Protein AF-A0A8T1A860-F1 (afdb_monomer)

Radius of gyration: 18.45 Å; Cα contacts (8 Å, |Δi|>4): 182; chains: 1; bounding box: 58×35×52 Å

Mean predicted aligned error: 13.77 Å

Nearest PDB structures (foldseek):
  7sn4-assembly1_H  TM=5.314E-01  e=3.696E+00  Escherichia coli O157:H7

Foldseek 3Di:
DDDPDDDPVVVVVVPP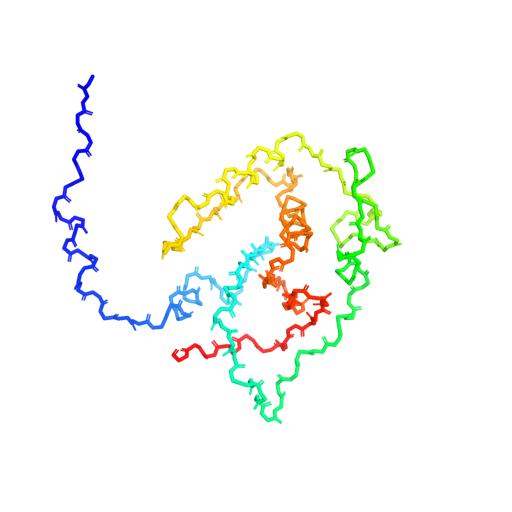DDDDPVLVVVPVVQDPDNPPDKDKDKDFDDPVPPPPPPCPVPWDQAADPDQFVQCLLVWDDDPQWTAAPAADPPPRDRIQGNDPVLVVVLCVQPDDVPPPDDGDDDDDDDPPPCSVSSVSVSVSVCLNVLTWMWMPTPDFIWTDPSDGITTGPRDPPPPDD

Solvent-accessible surface area (backbone atoms only — not comparable to full-atom values): 11341 Å² total; per-residue (Å²): 141,78,87,86,77,78,63,71,74,61,61,63,62,74,78,70,67,75,86,66,56,65,60,60,60,49,58,72,70,43,60,98,64,71,59,98,65,86,70,76,46,78,42,79,52,65,79,84,68,63,62,72,75,65,70,47,97,87,53,68,68,40,77,39,83,48,70,50,66,56,39,46,80,75,51,57,77,58,87,58,28,39,62,44,98,35,57,38,92,87,76,69,36,42,64,47,78,60,48,76,64,50,57,57,51,44,52,63,65,68,62,62,92,52,85,87,60,89,85,85,80,86,90,82,79,67,89,87,77,41,67,70,60,46,51,54,51,49,51,37,52,39,42,73,70,44,41,23,33,42,38,43,46,97,73,55,29,41,34,33,78,48,84,56,51,22,29,38,61,86,60,97,73,76,80,75,128

Organism: NCBI:txid29920

Sequence (177 aa):
MRNGEIPNEVESRYMNEELEDPTDKICSKFPSTIPDGTIHVLVVVPEQWTFAPIISQDGVFDHCIHPFFSQFPTVDQVGDWLEFSSLLPLTRRQKLYIRSSYTVIADQALLNPDGDMVKYAVVTGTPGVGKSMFVYYVMWRLIKDKKRVLFITRQPPIYFDGSTIHDGPNKCCWNAY

Secondary structure (DSSP, 8-state):
----PPPTHHHHHHSS-----HHHHHHHHS-SS--SS---EEEEE-TT---S----TT---EE---TTGGGTTT--EETTEEE-SSPPTTT--SEEE--HHHHHHHHHHH--SSTTSPP------STTSSHHHHHHHHHHHHHHTT-EEEEE-SSS-EEE-SS-EEEPPSS------

InterPro domains:
  IPR027417 P-loop containing nucleoside triphosphate hydrolase [SSF52540] (86-153)
  IPR052980 Crinkler effector [PTHR33129] (73-154)

pLDDT: mean 71.66, std 21.98, range [27.36, 96.44]

Structure (mmCIF, N/CA/C/O backbone):
data_AF-A0A8T1A860-F1
#
_entry.id   AF-A0A8T1A860-F1
#
loop_
_atom_site.group_PDB
_atom_site.id
_atom_site.type_symbol
_atom_site.label_atom_id
_atom_site.label_alt_id
_atom_site.label_comp_id
_atom_site.label_asym_id
_atom_site.label_entity_id
_atom_site.label_seq_id
_atom_site.pdbx_PDB_ins_code
_atom_site.Cartn_x
_atom_site.Cartn_y
_atom_site.Cartn_z
_atom_site.occupancy
_atom_site.B_iso_or_equiv
_atom_site.auth_seq_id
_atom_site.auth_comp_id
_atom_site.auth_asym_id
_atom_site.auth_atom_id
_atom_site.pdbx_PDB_model_num
ATOM 1 N N . MET A 1 1 ? -30.188 -3.122 -25.006 1.00 41.84 1 MET A N 1
ATOM 2 C CA . MET A 1 1 ? -29.110 -3.759 -25.788 1.00 41.84 1 MET A CA 1
ATOM 3 C C . MET A 1 1 ? -28.611 -2.763 -26.823 1.00 41.84 1 MET A C 1
ATOM 5 O O . MET A 1 1 ? -29.379 -2.379 -27.694 1.00 41.84 1 MET A O 1
ATOM 9 N N . ARG A 1 2 ? -27.370 -2.291 -26.682 1.00 39.91 2 ARG A N 1
ATOM 10 C CA . ARG A 1 2 ? -26.595 -1.654 -27.755 1.00 39.91 2 ARG A CA 1
ATOM 11 C C . ARG A 1 2 ? -25.196 -2.246 -27.671 1.00 39.91 2 ARG A C 1
ATOM 13 O O . ARG A 1 2 ? -24.574 -2.173 -26.616 1.00 39.91 2 ARG A O 1
ATOM 20 N N . ASN A 1 3 ? -24.804 -2.907 -28.751 1.00 45.50 3 ASN A N 1
ATOM 21 C CA . ASN A 1 3 ? -23.550 -3.628 -28.901 1.00 45.50 3 ASN A CA 1
ATOM 22 C C . ASN A 1 3 ? -22.384 -2.638 -28.816 1.00 45.50 3 ASN A C 1
ATOM 24 O O . ASN A 1 3 ? -22.386 -1.624 -29.512 1.00 45.50 3 ASN A O 1
ATOM 28 N N . GLY A 1 4 ? -21.432 -2.917 -27.928 1.00 39.47 4 GLY A N 1
ATOM 29 C CA . GLY A 1 4 ? -20.187 -2.169 -27.787 1.00 39.47 4 GLY A CA 1
ATOM 30 C C . GLY A 1 4 ? -19.107 -2.769 -28.674 1.00 39.47 4 GLY A C 1
ATOM 31 O O . GLY A 1 4 ? -18.166 -3.360 -28.159 1.00 39.47 4 GLY A O 1
ATOM 32 N N . GLU A 1 5 ? -19.266 -2.663 -29.991 1.00 47.97 5 GLU A N 1
ATOM 33 C CA . GLU A 1 5 ? -18.157 -2.938 -30.906 1.00 47.97 5 GLU A CA 1
ATOM 34 C C . GLU A 1 5 ? -17.211 -1.736 -30.913 1.00 47.97 5 GLU A C 1
ATOM 36 O O . GLU A 1 5 ? -17.618 -0.591 -31.134 1.00 47.97 5 GLU A O 1
ATOM 41 N N . ILE A 1 6 ? -15.945 -2.010 -30.606 1.00 47.41 6 ILE A N 1
ATOM 42 C CA . ILE A 1 6 ? -14.853 -1.044 -30.656 1.00 47.41 6 ILE A CA 1
ATOM 43 C C . ILE A 1 6 ? -14.517 -0.821 -32.142 1.00 47.41 6 ILE A C 1
ATOM 45 O O . ILE A 1 6 ? -14.334 -1.801 -32.860 1.00 47.41 6 ILE A O 1
ATOM 49 N N . PRO A 1 7 ? -14.438 0.427 -32.638 1.00 42.47 7 PRO A N 1
ATOM 50 C CA . PRO A 1 7 ? -14.117 0.688 -34.040 1.00 42.47 7 PRO A CA 1
ATOM 51 C C . PRO A 1 7 ? -12.746 0.114 -34.442 1.00 42.47 7 PRO A C 1
ATOM 53 O O . PRO A 1 7 ? -11.756 0.363 -33.754 1.00 42.47 7 PRO A O 1
ATOM 56 N N . ASN A 1 8 ? -12.682 -0.573 -35.591 1.00 47.91 8 ASN A N 1
ATOM 57 C CA . ASN A 1 8 ? -11.482 -1.224 -36.162 1.00 47.91 8 ASN A CA 1
ATOM 58 C C . ASN A 1 8 ? -10.239 -0.315 -36.291 1.00 47.91 8 ASN A C 1
ATOM 60 O O . ASN A 1 8 ? -9.119 -0.804 -36.420 1.00 47.91 8 ASN A O 1
ATOM 64 N N . GLU A 1 9 ? -10.398 1.010 -36.237 1.00 48.59 9 GLU A N 1
ATOM 65 C CA . GLU A 1 9 ? -9.263 1.941 -36.198 1.00 48.59 9 GLU A CA 1
ATOM 66 C C . GLU A 1 9 ? -8.422 1.802 -34.920 1.00 48.59 9 GLU A C 1
ATOM 68 O O . GLU A 1 9 ? -7.216 2.045 -34.957 1.00 48.59 9 GLU A O 1
ATOM 73 N N . VAL A 1 10 ? -9.023 1.373 -33.806 1.00 46.69 10 VAL A N 1
ATOM 74 C CA . VAL A 1 10 ? -8.325 1.190 -32.527 1.00 46.69 10 VAL A CA 1
ATOM 75 C C . VAL A 1 10 ? -7.394 -0.026 -32.586 1.00 46.69 10 VAL A C 1
ATOM 77 O O . VAL A 1 10 ? -6.249 0.085 -32.160 1.00 46.69 10 VAL A O 1
ATOM 80 N N . GLU A 1 11 ? -7.821 -1.139 -33.194 1.00 44.94 11 GLU A N 1
ATOM 81 C CA . GLU A 1 11 ? -7.011 -2.365 -33.346 1.00 44.94 11 GLU A CA 1
ATOM 82 C C . GLU A 1 11 ? -5.724 -2.132 -34.152 1.00 44.94 11 GLU A C 1
ATOM 84 O O . GLU A 1 11 ? -4.654 -2.613 -33.781 1.00 44.94 11 GLU A O 1
ATOM 89 N N . SER A 1 12 ? -5.796 -1.325 -35.214 1.00 42.44 12 SER A N 1
ATOM 90 C CA . SER A 1 12 ? -4.646 -1.051 -36.089 1.00 42.44 12 SER A CA 1
ATOM 91 C C . SER A 1 12 ? -3.514 -0.241 -35.435 1.00 42.44 12 SER A C 1
ATOM 93 O O . SER A 1 12 ? -2.376 -0.301 -35.908 1.0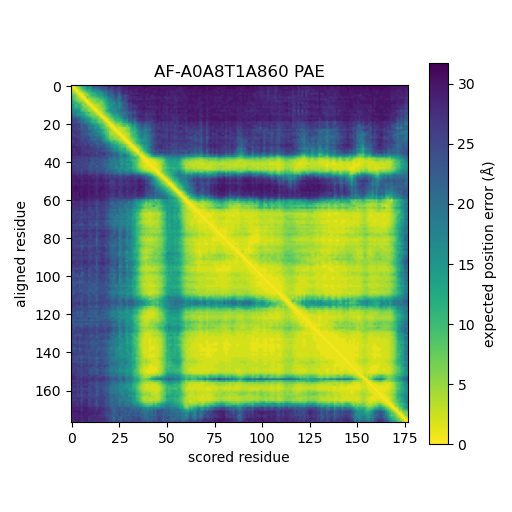0 42.44 12 SER A O 1
ATOM 95 N N . ARG A 1 13 ? -3.786 0.480 -34.333 1.00 39.75 13 ARG A N 1
ATOM 96 C CA . ARG A 1 13 ? -2.754 1.210 -33.569 1.00 39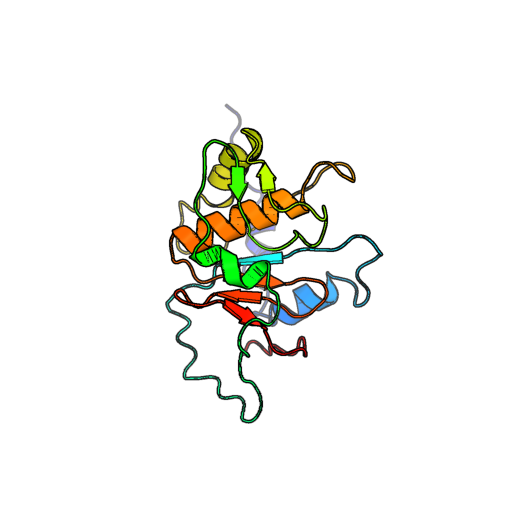.75 13 ARG A CA 1
ATOM 97 C C . ARG A 1 13 ? -1.976 0.324 -32.600 1.00 39.75 13 ARG A C 1
ATOM 99 O O . ARG A 1 13 ? -0.851 0.668 -32.266 1.00 39.75 13 ARG A O 1
ATOM 106 N N . TYR A 1 14 ? -2.543 -0.801 -32.169 1.00 40.91 14 TYR A N 1
ATOM 107 C CA . TYR A 1 14 ? -1.891 -1.689 -31.199 1.00 40.91 14 TYR A CA 1
ATOM 108 C C . TYR A 1 14 ? -0.927 -2.695 -31.835 1.00 40.91 14 TYR A C 1
ATOM 110 O O . TYR A 1 14 ? -0.132 -3.294 -31.121 1.00 40.91 14 TYR A O 1
ATOM 118 N N . MET A 1 15 ? -0.963 -2.861 -33.161 1.00 44.03 15 MET A N 1
ATOM 119 C CA . MET A 1 15 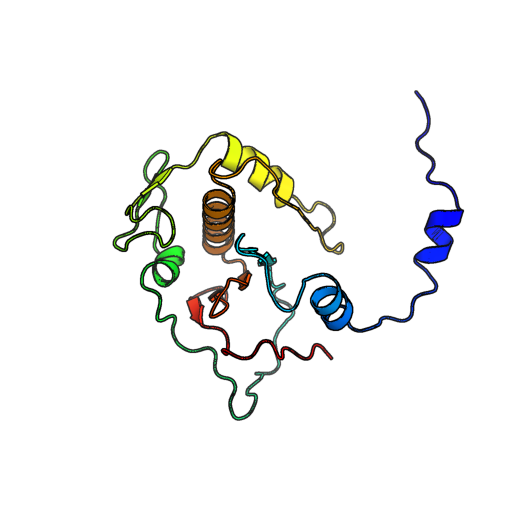? -0.160 -3.870 -33.866 1.00 44.03 15 MET A CA 1
ATOM 120 C C . MET A 1 15 ? 1.101 -3.321 -34.557 1.00 44.03 15 MET A C 1
ATOM 122 O O . MET A 1 15 ? 1.852 -4.109 -35.120 1.00 44.03 15 MET A O 1
ATOM 126 N N . ASN A 1 16 ? 1.346 -2.002 -34.534 1.00 44.31 16 ASN A N 1
ATOM 127 C CA . ASN A 1 16 ? 2.409 -1.367 -35.337 1.00 44.31 16 ASN A CA 1
ATOM 128 C C . ASN A 1 16 ? 3.400 -0.482 -34.561 1.00 44.31 16 ASN A C 1
ATOM 130 O O . ASN A 1 16 ? 4.258 0.133 -35.189 1.00 44.31 16 ASN A O 1
ATOM 134 N N . GLU A 1 17 ? 3.321 -0.389 -33.234 1.00 48.50 17 GLU A N 1
ATOM 135 C CA . GLU A 1 17 ? 4.374 0.289 -32.469 1.00 48.50 17 GLU A CA 1
ATOM 136 C C . GLU A 1 17 ? 5.383 -0.757 -31.991 1.00 48.50 17 GLU A C 1
ATOM 138 O O . GLU A 1 17 ? 5.113 -1.528 -31.069 1.00 48.50 17 GLU A O 1
ATOM 143 N N . GLU A 1 18 ? 6.539 -0.794 -32.662 1.00 44.56 18 GLU A N 1
ATOM 144 C CA . GLU A 1 18 ? 7.762 -1.383 -32.121 1.00 44.56 18 GLU A CA 1
ATOM 145 C C . GLU A 1 18 ? 7.918 -0.938 -30.660 1.00 44.56 18 GLU A C 1
ATOM 147 O O . GLU A 1 18 ? 7.718 0.233 -30.327 1.00 44.56 18 GLU A O 1
ATOM 152 N N . LEU A 1 19 ? 8.197 -1.910 -29.790 1.00 46.50 19 LEU A N 1
ATOM 153 C CA . LEU A 1 19 ? 8.337 -1.769 -28.343 1.00 46.50 19 LEU A CA 1
ATOM 154 C C . LEU A 1 19 ? 9.503 -0.828 -27.998 1.00 46.50 19 LEU A C 1
ATOM 156 O O . LEU A 1 19 ? 10.592 -1.269 -27.649 1.00 46.50 19 LEU A O 1
ATOM 160 N N . GLU A 1 20 ? 9.271 0.478 -28.098 1.00 44.22 20 GLU A N 1
ATOM 161 C CA . GLU A 1 20 ? 10.073 1.477 -27.400 1.00 44.22 20 GLU A CA 1
ATOM 162 C C . GLU A 1 20 ? 9.961 1.219 -25.896 1.00 44.22 20 GLU A C 1
ATOM 164 O O . GLU A 1 20 ? 8.850 1.049 -25.374 1.00 44.22 20 GLU A O 1
ATOM 169 N N . ASP A 1 21 ? 11.116 1.195 -25.222 1.00 40.69 21 ASP A N 1
ATOM 170 C CA . ASP A 1 21 ? 11.246 1.004 -23.781 1.00 40.69 21 ASP A CA 1
ATOM 171 C C . ASP A 1 21 ? 10.189 1.859 -23.045 1.00 40.69 21 ASP A C 1
ATOM 173 O O . ASP A 1 21 ? 10.210 3.098 -23.116 1.00 40.69 21 ASP A O 1
ATOM 177 N N . PRO A 1 22 ? 9.221 1.233 -22.344 1.00 45.91 22 PRO A N 1
ATOM 178 C CA . PRO A 1 22 ? 8.156 1.953 -21.653 1.00 45.91 22 PRO A CA 1
ATOM 179 C C . PRO A 1 22 ? 8.699 2.934 -20.603 1.00 45.91 22 PRO A C 1
ATOM 181 O O . PRO A 1 22 ? 7.967 3.833 -20.179 1.00 45.91 22 PRO A O 1
ATOM 184 N N . THR A 1 23 ? 9.969 2.808 -20.215 1.00 37.06 23 THR A N 1
ATOM 185 C CA . THR A 1 23 ? 10.671 3.710 -19.302 1.00 37.06 23 THR A CA 1
ATOM 186 C C . THR A 1 23 ? 10.780 5.127 -19.870 1.00 37.06 23 THR A C 1
ATOM 188 O O . THR A 1 23 ? 10.461 6.087 -19.163 1.00 37.06 23 THR A O 1
ATOM 191 N N . ASP A 1 24 ? 11.089 5.286 -21.160 1.00 38.53 24 ASP A N 1
ATOM 192 C CA . ASP A 1 24 ? 11.184 6.603 -21.805 1.00 38.53 24 ASP A CA 1
ATOM 193 C C . ASP A 1 24 ? 9.806 7.257 -21.969 1.00 38.53 24 ASP A C 1
ATOM 195 O O . ASP A 1 24 ? 9.641 8.467 -21.765 1.00 38.53 24 ASP A O 1
ATOM 199 N N . LYS A 1 25 ? 8.761 6.461 -22.237 1.00 44.56 25 LYS A N 1
ATOM 200 C CA . LYS A 1 25 ? 7.367 6.945 -22.269 1.00 44.56 25 LYS A CA 1
ATOM 201 C C . LYS A 1 25 ? 6.853 7.338 -20.878 1.00 44.56 25 LYS A C 1
ATOM 203 O O . LYS A 1 25 ? 6.017 8.234 -20.780 1.00 44.56 25 LYS A O 1
ATOM 208 N N . ILE A 1 26 ? 7.332 6.715 -19.801 1.00 41.59 26 ILE A N 1
ATOM 209 C CA . ILE A 1 26 ? 6.980 7.097 -18.423 1.00 41.59 26 ILE A CA 1
ATOM 210 C C . ILE A 1 26 ? 7.734 8.375 -18.026 1.00 41.59 26 ILE A C 1
ATOM 212 O O . ILE A 1 26 ? 7.103 9.333 -17.579 1.00 41.59 26 ILE A O 1
ATOM 216 N N . CYS A 1 27 ? 9.045 8.447 -18.266 1.00 37.38 27 CYS A N 1
ATOM 217 C CA . CYS A 1 27 ? 9.868 9.624 -17.969 1.00 37.38 27 CYS A CA 1
ATOM 218 C C . CYS A 1 27 ? 9.504 10.858 -18.812 1.00 37.38 27 CYS A C 1
ATOM 220 O O . CYS A 1 27 ? 9.655 11.980 -18.340 1.00 37.38 27 CYS A O 1
ATOM 222 N N . SER A 1 28 ? 8.990 10.681 -20.033 1.00 42.41 28 SER A N 1
ATOM 223 C CA . SER A 1 28 ? 8.489 11.788 -20.865 1.00 42.41 28 SER A CA 1
ATOM 224 C C . SER A 1 28 ? 7.065 12.230 -20.506 1.00 42.41 28 SER A C 1
ATOM 226 O O . SER A 1 28 ? 6.710 13.388 -20.731 1.00 42.41 28 SER A O 1
ATOM 228 N N . LYS A 1 29 ? 6.241 11.344 -19.923 1.00 46.22 29 LYS A N 1
ATOM 229 C CA . LYS A 1 29 ? 4.877 11.672 -19.463 1.00 46.22 29 LYS A CA 1
ATOM 230 C C . LYS A 1 29 ? 4.836 12.293 -18.070 1.00 46.22 29 LYS A C 1
ATOM 232 O O . LYS A 1 29 ? 3.904 13.043 -17.778 1.00 46.22 29 LYS A O 1
ATOM 237 N N . PHE A 1 30 ? 5.814 12.000 -17.217 1.00 39.00 30 PHE A N 1
ATOM 238 C CA . PHE A 1 30 ? 5.940 12.625 -15.904 1.00 39.00 30 PHE A CA 1
ATOM 239 C C . PHE A 1 30 ? 7.022 13.711 -15.951 1.00 39.00 30 PHE A C 1
ATOM 241 O O . PHE A 1 30 ? 8.172 13.397 -16.234 1.00 39.00 30 PHE A O 1
ATOM 248 N N . PRO A 1 31 ? 6.694 14.989 -15.688 1.00 35.38 31 PRO A N 1
ATOM 249 C CA . PRO A 1 31 ? 7.683 16.059 -15.742 1.00 35.38 31 PRO A CA 1
ATOM 250 C C . PRO A 1 31 ? 8.852 15.768 -14.790 1.00 35.38 31 PRO A C 1
ATOM 252 O O . PRO A 1 31 ? 8.647 15.338 -13.653 1.00 35.38 31 PRO A O 1
ATOM 255 N N . SER A 1 32 ? 10.077 16.055 -15.248 1.00 39.47 32 SER A N 1
ATOM 256 C CA . SER A 1 32 ? 11.328 15.947 -14.471 1.00 39.47 32 SER A CA 1
ATOM 257 C C . SER A 1 32 ? 11.297 16.745 -13.161 1.00 39.47 32 SER A C 1
ATOM 259 O O . SER A 1 32 ? 12.067 16.489 -12.237 1.00 39.47 32 SER A O 1
ATOM 261 N N . THR A 1 33 ? 10.354 17.677 -13.056 1.00 36.91 33 THR A N 1
ATOM 262 C CA . THR A 1 33 ? 9.885 18.276 -11.817 1.00 36.91 33 THR A CA 1
ATOM 263 C C . THR A 1 33 ? 8.421 17.906 -11.604 1.00 36.91 33 THR A C 1
ATOM 265 O O . THR A 1 33 ? 7.514 18.466 -12.218 1.00 36.91 33 THR A O 1
ATOM 268 N N . ILE A 1 34 ? 8.179 16.963 -10.691 1.00 43.97 34 ILE A N 1
ATOM 269 C CA . ILE A 1 34 ? 6.840 16.736 -10.147 1.00 43.97 34 ILE A CA 1
ATOM 270 C C . ILE A 1 34 ? 6.424 18.072 -9.500 1.00 43.97 34 ILE A C 1
ATOM 272 O O . ILE A 1 34 ? 7.111 18.508 -8.567 1.00 43.97 34 ILE A O 1
ATOM 276 N N . PRO A 1 35 ? 5.373 18.765 -9.995 1.00 38.34 35 PRO A N 1
ATOM 277 C CA . PRO A 1 35 ? 4.873 19.977 -9.349 1.00 38.34 35 PRO A CA 1
ATOM 278 C C . PRO A 1 35 ? 4.556 19.649 -7.890 1.00 38.34 35 PRO A C 1
ATOM 280 O O . PRO A 1 35 ? 4.368 18.488 -7.560 1.00 38.34 35 PRO A O 1
ATOM 283 N N . ASP A 1 36 ? 4.484 20.641 -7.007 1.00 45.94 36 ASP A N 1
ATOM 284 C CA . ASP A 1 36 ? 4.457 20.493 -5.537 1.00 45.94 36 ASP A CA 1
ATOM 285 C C . ASP A 1 36 ? 3.403 19.502 -4.945 1.00 45.94 36 ASP A C 1
ATOM 287 O O . ASP A 1 36 ? 3.393 19.204 -3.752 1.00 45.94 36 ASP A O 1
ATOM 291 N N . GLY A 1 37 ? 2.532 18.920 -5.779 1.00 54.19 37 GLY A N 1
ATOM 292 C CA . GLY A 1 37 ? 1.773 17.698 -5.519 1.00 54.19 37 GLY A CA 1
ATOM 293 C C . GLY A 1 37 ? 2.595 16.412 -5.698 1.00 54.19 37 GLY A C 1
ATOM 294 O O . GLY A 1 37 ? 2.937 16.003 -6.800 1.00 54.19 37 GLY A O 1
ATOM 295 N N . THR A 1 38 ? 2.846 15.709 -4.596 1.00 67.19 38 THR A N 1
ATOM 296 C CA . THR A 1 38 ? 3.568 14.425 -4.587 1.00 67.19 38 THR A CA 1
ATOM 297 C C . THR A 1 38 ? 2.832 13.356 -5.410 1.00 67.19 38 THR A C 1
ATOM 299 O O . THR A 1 38 ? 1.706 12.982 -5.074 1.00 67.19 38 THR A O 1
ATOM 302 N N . ILE A 1 39 ? 3.467 12.844 -6.470 1.00 72.06 39 ILE A N 1
ATOM 303 C CA . ILE A 1 39 ? 3.006 11.660 -7.208 1.00 72.06 39 ILE A CA 1
ATOM 304 C C . ILE A 1 39 ? 3.540 10.419 -6.493 1.00 72.06 39 ILE A C 1
ATOM 306 O O . ILE A 1 39 ? 4.719 10.343 -6.152 1.00 72.06 39 ILE A O 1
ATOM 310 N N . HIS A 1 40 ? 2.654 9.456 -6.263 1.00 81.38 40 HIS A N 1
ATOM 311 C CA . HIS A 1 40 ? 2.985 8.155 -5.702 1.00 81.38 40 HIS A CA 1
ATOM 312 C C . HIS A 1 40 ? 2.664 7.087 -6.739 1.00 81.38 40 HIS A C 1
ATOM 314 O O . HIS A 1 40 ? 1.527 7.025 -7.211 1.00 81.38 40 HIS A O 1
ATOM 320 N N . VAL A 1 41 ? 3.638 6.243 -7.065 1.00 85.56 41 VAL A N 1
ATOM 321 C CA . VAL A 1 41 ? 3.432 5.096 -7.955 1.00 85.56 41 VAL A CA 1
ATOM 322 C C . VAL A 1 41 ? 3.711 3.831 -7.161 1.00 85.56 41 VAL A C 1
ATOM 324 O O . VAL A 1 41 ? 4.746 3.722 -6.511 1.00 85.56 41 VAL A O 1
ATOM 327 N N . LEU A 1 42 ? 2.774 2.889 -7.186 1.00 89.88 42 LEU A N 1
ATOM 328 C CA . LEU A 1 42 ? 2.909 1.590 -6.539 1.00 89.88 42 LEU A CA 1
ATOM 329 C C . LEU A 1 42 ? 2.787 0.511 -7.609 1.00 89.88 42 LEU A C 1
ATOM 331 O O . LEU A 1 42 ? 1.784 0.455 -8.318 1.00 89.88 42 LEU A O 1
ATOM 335 N N . VAL A 1 43 ? 3.813 -0.323 -7.716 1.00 87.38 43 VAL A N 1
ATOM 336 C CA . VAL A 1 43 ? 3.945 -1.362 -8.737 1.00 87.38 43 VAL A CA 1
ATOM 337 C C . VAL A 1 43 ? 4.044 -2.716 -8.046 1.00 87.38 43 VAL A C 1
ATOM 339 O O . VAL A 1 43 ? 4.791 -2.859 -7.081 1.00 87.38 43 VAL A O 1
ATOM 342 N N . VAL A 1 44 ? 3.305 -3.710 -8.539 1.00 86.75 44 VAL A N 1
ATOM 343 C CA . VAL A 1 44 ? 3.479 -5.116 -8.147 1.00 86.75 44 VAL A CA 1
ATOM 344 C C . VAL A 1 44 ? 4.516 -5.741 -9.074 1.00 86.75 44 VAL A C 1
ATOM 346 O O . VAL A 1 44 ? 4.378 -5.647 -10.290 1.00 86.75 44 VAL A O 1
ATOM 349 N N . VAL A 1 45 ? 5.545 -6.372 -8.511 1.00 82.44 45 VAL A N 1
ATOM 350 C CA . VAL A 1 45 ? 6.656 -6.965 -9.269 1.00 82.44 45 VAL A CA 1
ATOM 351 C C . VAL A 1 45 ? 6.445 -8.489 -9.371 1.00 82.44 45 VAL A C 1
ATOM 353 O O . VAL A 1 45 ? 6.452 -9.170 -8.342 1.00 82.44 45 VAL A O 1
ATOM 356 N N . PRO A 1 46 ? 6.242 -9.061 -10.574 1.00 75.12 46 PRO A N 1
ATOM 357 C CA . PRO A 1 46 ? 5.915 -10.482 -10.753 1.00 75.12 46 PRO A CA 1
ATOM 358 C C . PRO A 1 46 ? 7.100 -11.379 -10.395 1.00 75.12 46 PRO A C 1
ATOM 360 O O . PRO A 1 46 ? 8.222 -11.032 -10.739 1.00 75.12 46 PRO A O 1
ATOM 363 N N . GLU A 1 47 ? 6.878 -12.534 -9.752 1.00 64.81 47 GLU A N 1
ATOM 364 C CA . GLU A 1 47 ? 7.926 -13.458 -9.251 1.00 64.81 47 GLU A CA 1
ATOM 365 C C . GLU A 1 47 ? 8.969 -13.891 -10.298 1.00 64.81 47 GLU A C 1
ATOM 367 O O . GLU A 1 47 ? 10.148 -14.026 -9.973 1.00 64.81 47 GLU A O 1
ATOM 372 N N . GLN A 1 48 ? 8.557 -14.023 -11.562 1.00 53.69 48 GLN A N 1
ATOM 373 C CA . GLN A 1 48 ? 9.415 -14.441 -12.681 1.00 53.69 48 GLN A CA 1
ATOM 374 C C . GLN A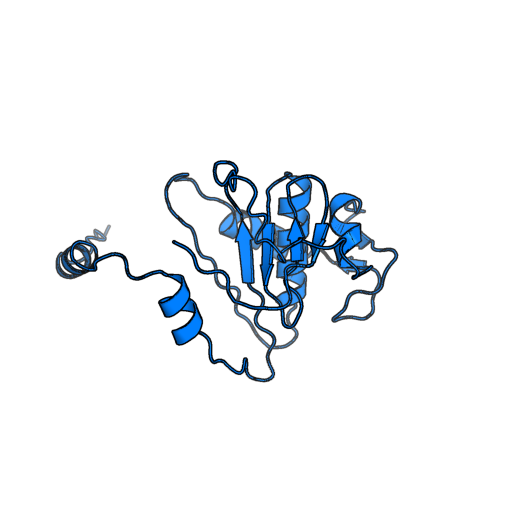 1 48 ? 10.498 -13.422 -13.048 1.00 53.69 48 GLN A C 1
ATOM 376 O O . GLN A 1 48 ? 11.442 -13.760 -13.757 1.00 53.69 48 GLN A O 1
ATOM 381 N N . TRP A 1 49 ? 10.427 -12.200 -12.512 1.00 45.06 49 TRP A N 1
ATOM 382 C CA . TRP A 1 49 ? 11.584 -11.312 -12.448 1.00 45.06 49 TRP A CA 1
ATOM 383 C C . TRP A 1 49 ? 12.514 -11.831 -11.344 1.00 45.06 49 TRP A C 1
ATOM 385 O O . TRP A 1 49 ? 12.692 -11.222 -10.287 1.00 45.06 49 TRP A O 1
ATOM 395 N N . THR A 1 50 ? 13.067 -13.026 -11.545 1.00 39.59 50 THR A N 1
ATOM 396 C CA . THR A 1 50 ? 14.397 -13.339 -11.048 1.00 39.59 50 THR A CA 1
ATOM 397 C C . THR A 1 50 ? 15.315 -12.461 -11.867 1.00 39.59 50 THR A C 1
ATOM 399 O O . THR A 1 50 ? 15.746 -12.832 -12.957 1.00 39.59 50 THR A O 1
ATOM 402 N N . PHE A 1 51 ? 15.586 -11.263 -11.363 1.00 43.84 51 PHE A N 1
ATOM 403 C CA . PHE A 1 51 ? 16.838 -10.626 -11.695 1.00 43.84 51 PHE A CA 1
ATOM 404 C C . PHE A 1 51 ? 17.910 -11.687 -11.416 1.00 43.84 51 PHE A C 1
ATOM 406 O O . PHE A 1 51 ? 18.175 -12.001 -10.254 1.00 43.84 51 PHE A O 1
ATOM 413 N N . ALA A 1 52 ? 18.490 -12.287 -12.468 1.00 36.47 52 ALA A N 1
ATOM 414 C CA . ALA A 1 52 ? 19.878 -12.726 -12.388 1.00 36.47 52 ALA A CA 1
ATOM 415 C C . ALA A 1 52 ? 20.573 -11.584 -11.660 1.00 36.47 52 ALA A C 1
ATOM 417 O O . ALA A 1 52 ? 20.363 -10.448 -12.096 1.00 36.47 52 ALA A O 1
ATOM 418 N N . PRO A 1 53 ? 21.167 -11.849 -10.484 1.00 35.41 53 PRO A N 1
ATOM 419 C CA . PRO A 1 53 ? 21.323 -10.851 -9.441 1.00 35.41 53 PRO A CA 1
ATOM 420 C C . PRO A 1 53 ? 21.858 -9.602 -10.115 1.00 35.41 53 PRO A C 1
ATOM 422 O O . PRO A 1 53 ? 22.967 -9.644 -10.649 1.00 35.41 53 PRO A O 1
ATOM 425 N N . ILE A 1 54 ? 21.048 -8.536 -10.196 1.00 39.81 54 ILE A N 1
ATOM 426 C CA . ILE A 1 54 ? 21.553 -7.241 -10.641 1.00 39.81 54 ILE A CA 1
ATOM 427 C C . ILE A 1 54 ? 22.385 -6.756 -9.459 1.00 39.81 54 ILE A C 1
ATOM 429 O O . ILE A 1 54 ? 22.030 -5.853 -8.716 1.00 39.81 54 ILE A O 1
ATOM 433 N N . ILE A 1 55 ? 23.526 -7.413 -9.280 1.00 36.03 55 ILE A N 1
ATOM 434 C CA . ILE A 1 55 ? 24.754 -6.796 -8.853 1.00 36.03 55 ILE A CA 1
ATOM 435 C C . ILE A 1 55 ? 25.127 -5.948 -10.068 1.00 36.03 55 ILE A C 1
ATOM 437 O O . ILE A 1 55 ? 25.991 -6.291 -10.872 1.00 36.03 55 ILE A O 1
ATOM 441 N N . SER A 1 56 ? 24.425 -4.822 -10.232 1.00 37.62 56 SER A N 1
ATOM 442 C CA . SER A 1 56 ? 25.131 -3.648 -10.712 1.00 37.62 56 SER A CA 1
ATOM 443 C C . SER A 1 56 ? 26.308 -3.531 -9.761 1.00 37.62 56 SER A C 1
ATOM 445 O O . SER A 1 56 ? 26.114 -3.587 -8.544 1.00 37.62 56 SER A O 1
ATOM 447 N N . GLN A 1 57 ? 27.517 -3.471 -10.302 1.00 40.97 57 GLN A N 1
ATOM 448 C CA . GLN A 1 57 ? 28.744 -3.513 -9.513 1.00 40.97 57 GLN A CA 1
ATOM 449 C C . GLN A 1 57 ? 28.844 -2.362 -8.481 1.00 40.97 57 GLN A C 1
ATOM 451 O O . GLN A 1 57 ? 29.776 -2.388 -7.692 1.00 40.97 57 GLN A O 1
ATOM 456 N N . ASP A 1 58 ? 27.841 -1.463 -8.405 1.00 44.19 58 ASP A N 1
ATOM 457 C CA . ASP A 1 58 ? 27.611 -0.461 -7.348 1.00 44.19 58 ASP A CA 1
ATOM 458 C C . ASP A 1 58 ? 26.111 -0.261 -6.932 1.00 44.19 58 ASP A C 1
ATOM 460 O O . ASP A 1 58 ? 25.746 0.800 -6.425 1.00 44.19 58 ASP A O 1
ATOM 464 N N . GLY A 1 59 ? 25.190 -1.214 -7.173 1.00 48.78 59 GLY A N 1
ATOM 465 C CA . GLY A 1 59 ? 23.721 -1.017 -7.070 1.00 48.78 59 GLY A CA 1
ATOM 466 C C . GLY A 1 59 ? 22.979 -1.907 -6.065 1.00 48.78 59 GLY A C 1
ATOM 467 O O . GLY A 1 59 ? 22.085 -2.659 -6.448 1.00 48.78 59 GLY A O 1
ATOM 468 N N . VAL A 1 60 ? 23.338 -1.821 -4.786 1.00 56.19 60 VAL A N 1
ATOM 469 C CA . VAL A 1 60 ? 22.708 -2.590 -3.702 1.00 56.19 60 VAL A CA 1
ATOM 470 C C . VAL A 1 60 ? 21.425 -1.887 -3.241 1.00 56.19 60 VAL A C 1
ATOM 472 O O . VAL A 1 60 ? 21.418 -0.683 -2.998 1.00 56.19 60 VAL A O 1
ATOM 475 N N . PHE A 1 61 ? 20.324 -2.635 -3.153 1.00 62.78 61 PHE A N 1
ATOM 476 C CA . PHE A 1 61 ? 19.166 -2.223 -2.364 1.00 62.78 61 PHE A CA 1
ATOM 477 C C . PHE A 1 61 ? 19.600 -2.198 -0.897 1.00 62.78 61 PHE A C 1
ATOM 479 O O . PHE A 1 61 ? 19.893 -3.249 -0.323 1.00 62.78 61 PHE A O 1
ATOM 486 N N . ASP A 1 62 ? 19.702 -1.007 -0.316 1.00 69.00 62 ASP A N 1
ATOM 487 C CA . ASP A 1 62 ? 20.138 -0.850 1.066 1.00 69.00 62 ASP A CA 1
ATOM 488 C C . ASP A 1 62 ? 18.992 -1.168 2.028 1.00 69.00 62 ASP A C 1
ATOM 490 O O . ASP A 1 62 ? 17.810 -1.039 1.696 1.00 69.00 62 ASP A O 1
ATOM 494 N N . HIS A 1 63 ? 19.328 -1.558 3.258 1.00 75.00 63 HIS A N 1
ATOM 495 C CA . HIS A 1 63 ? 18.319 -1.707 4.301 1.00 75.00 63 HIS A CA 1
ATOM 496 C C . HIS A 1 63 ? 17.511 -0.420 4.454 1.00 75.00 63 HIS A C 1
ATOM 498 O O . HIS A 1 63 ? 18.085 0.659 4.585 1.00 75.00 63 HIS A O 1
ATOM 504 N N . CYS A 1 64 ? 16.182 -0.557 4.485 1.00 80.50 64 CYS A N 1
ATOM 505 C CA . CYS A 1 64 ? 15.300 0.597 4.540 1.00 80.50 64 CYS A CA 1
ATOM 506 C C . CYS A 1 64 ? 15.570 1.449 5.784 1.00 80.50 64 CYS A C 1
ATOM 508 O O . CYS A 1 64 ? 15.304 1.031 6.916 1.00 80.50 64 CYS A O 1
ATOM 510 N N . ILE A 1 65 ? 16.059 2.670 5.568 1.00 79.19 65 ILE A N 1
ATOM 511 C CA . ILE A 1 65 ? 16.388 3.617 6.636 1.00 79.19 65 ILE A CA 1
ATOM 512 C C . ILE A 1 65 ? 15.139 4.288 7.201 1.00 79.19 65 ILE A C 1
ATOM 514 O O . ILE A 1 65 ? 15.195 4.912 8.260 1.00 79.19 65 ILE A O 1
ATOM 518 N N . HIS A 1 66 ? 14.006 4.192 6.500 1.00 83.75 66 HIS A N 1
ATOM 519 C CA . HIS A 1 66 ? 12.766 4.850 6.878 1.00 83.75 66 HIS A CA 1
ATOM 520 C C . HIS A 1 66 ? 11.992 4.043 7.930 1.00 83.75 66 HIS A C 1
ATOM 522 O O . HIS A 1 66 ? 11.339 3.055 7.581 1.00 83.75 66 HIS A O 1
ATOM 528 N N . PRO A 1 67 ? 11.932 4.510 9.197 1.00 85.75 67 PRO A N 1
ATOM 529 C CA . PRO A 1 67 ? 11.339 3.739 10.292 1.00 85.75 67 PRO A CA 1
ATOM 530 C C . PRO A 1 67 ? 9.847 3.461 10.113 1.00 85.75 67 PRO A C 1
ATOM 532 O O . PRO A 1 67 ? 9.316 2.525 10.695 1.00 85.75 67 PRO A O 1
ATOM 535 N N . PHE A 1 68 ? 9.154 4.295 9.334 1.00 89.69 68 PHE A N 1
ATOM 536 C CA . PHE A 1 68 ? 7.756 4.080 8.980 1.00 89.69 68 PHE A CA 1
ATOM 537 C C . PHE A 1 68 ? 7.587 2.932 7.978 1.00 89.69 68 PHE A C 1
ATOM 539 O O . PHE A 1 68 ? 6.765 2.047 8.203 1.00 89.69 68 PHE A O 1
ATOM 546 N N . PHE A 1 69 ? 8.354 2.937 6.882 1.00 89.75 69 PHE A N 1
ATOM 547 C CA . PHE A 1 69 ? 8.199 1.943 5.822 1.00 89.75 69 PHE A CA 1
ATOM 548 C C . PHE A 1 69 ? 8.668 0.564 6.275 1.00 89.75 69 PHE A C 1
ATOM 550 O O . PHE A 1 69 ? 7.966 -0.406 6.017 1.00 89.75 69 PHE A O 1
ATOM 557 N N . SER A 1 70 ? 9.758 0.472 7.039 1.00 90.12 70 SER A N 1
ATOM 558 C CA . SER A 1 70 ? 10.294 -0.807 7.528 1.00 90.12 70 SER A CA 1
ATOM 559 C C . SER A 1 70 ? 9.320 -1.621 8.394 1.00 90.12 70 SER A C 1
ATOM 561 O O . SER A 1 70 ? 9.490 -2.829 8.535 1.00 90.12 70 SER A O 1
ATOM 563 N N . GLN A 1 71 ? 8.269 -0.996 8.933 1.00 91.94 71 GLN A N 1
ATOM 564 C CA . GLN A 1 71 ? 7.263 -1.653 9.774 1.00 91.94 71 GLN A CA 1
ATOM 565 C C . GLN A 1 71 ? 6.139 -2.337 8.997 1.00 91.94 71 GLN A C 1
ATOM 567 O O . GLN A 1 71 ? 5.418 -3.153 9.565 1.00 91.94 71 GLN A O 1
ATOM 572 N N . PHE A 1 72 ? 5.956 -2.035 7.710 1.00 93.25 72 PHE A N 1
ATOM 573 C CA . PHE A 1 72 ? 4.839 -2.581 6.931 1.00 93.25 72 PHE A CA 1
ATOM 574 C C . PHE A 1 72 ? 4.713 -4.117 6.983 1.00 93.25 72 PHE A C 1
ATOM 576 O O . PHE A 1 72 ? 3.580 -4.586 7.095 1.00 93.25 72 PHE A O 1
ATOM 583 N N . PRO A 1 73 ? 5.803 -4.915 6.960 1.00 92.56 73 PRO A N 1
ATOM 584 C CA . PRO A 1 73 ? 5.704 -6.372 7.021 1.00 92.56 73 PRO A CA 1
ATOM 585 C C . PRO A 1 73 ? 5.198 -6.888 8.372 1.00 92.56 73 PRO A C 1
ATOM 587 O O . PRO A 1 73 ? 4.630 -7.978 8.434 1.00 92.56 73 PRO A O 1
ATOM 590 N N . THR A 1 74 ? 5.406 -6.121 9.447 1.00 92.50 74 THR A N 1
ATOM 591 C CA . THR A 1 74 ? 5.089 -6.513 10.828 1.00 92.50 74 THR A CA 1
ATOM 592 C C . THR A 1 74 ? 3.803 -5.887 11.355 1.00 92.50 74 THR A C 1
ATOM 594 O O . THR A 1 74 ? 3.285 -6.338 12.367 1.00 92.50 74 THR A O 1
ATOM 597 N N . VAL A 1 75 ? 3.296 -4.833 10.712 1.00 94.38 75 VAL A N 1
ATOM 598 C CA . VAL A 1 75 ? 2.071 -4.153 11.143 1.00 94.38 75 VAL A CA 1
ATOM 599 C C . VAL A 1 75 ? 0.856 -5.023 10.836 1.00 94.38 75 VAL A C 1
ATOM 601 O O . VAL A 1 75 ? 0.642 -5.467 9.703 1.00 94.38 75 VAL A O 1
ATOM 604 N N . ASP A 1 76 ? 0.039 -5.230 11.861 1.00 93.94 76 ASP A N 1
ATOM 605 C CA . ASP A 1 76 ? -1.264 -5.873 11.768 1.00 93.94 76 ASP A CA 1
ATOM 606 C C . ASP A 1 76 ? -2.390 -4.843 11.861 1.00 93.94 76 ASP A C 1
ATOM 608 O O . ASP A 1 76 ? -2.229 -3.731 12.373 1.00 93.94 76 ASP A O 1
ATOM 612 N N . GLN A 1 77 ? -3.549 -5.233 11.341 1.00 94.06 77 GLN A N 1
ATOM 613 C CA . GLN A 1 77 ? -4.770 -4.460 11.483 1.00 94.06 77 GLN A CA 1
ATOM 614 C C . GLN A 1 77 ? -5.381 -4.703 12.869 1.00 94.06 77 GLN A C 1
ATOM 616 O O . GLN A 1 77 ? -5.643 -5.843 13.248 1.00 94.06 77 GLN A O 1
ATOM 621 N N . VAL A 1 78 ? -5.660 -3.620 13.596 1.00 94.12 78 VAL A N 1
ATOM 622 C CA . VAL A 1 78 ? -6.357 -3.630 14.889 1.00 94.12 78 VAL A CA 1
ATOM 623 C C . VAL A 1 78 ? -7.648 -2.827 14.743 1.00 94.12 78 VAL A C 1
ATOM 625 O O . VAL A 1 78 ? -7.637 -1.596 14.679 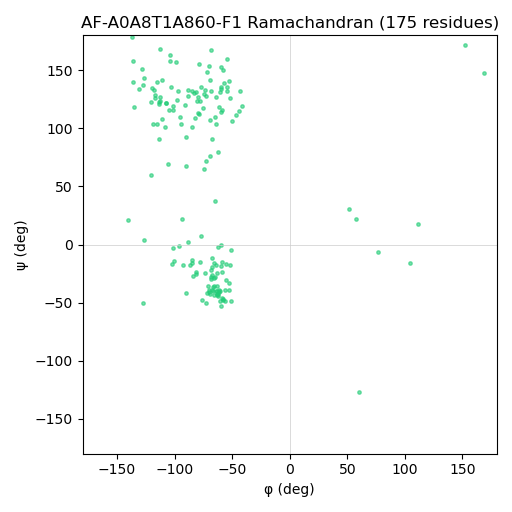1.00 94.12 78 VAL A O 1
ATOM 628 N N . GLY A 1 79 ? -8.782 -3.524 14.646 1.00 92.81 79 GLY A N 1
ATOM 629 C CA . GLY A 1 79 ? -10.055 -2.897 14.276 1.00 92.81 79 GLY A CA 1
ATOM 630 C C . GLY A 1 79 ? -9.959 -2.248 12.892 1.00 92.81 79 GLY A C 1
ATOM 631 O O . GLY A 1 79 ? -9.516 -2.886 11.943 1.00 92.81 79 GLY A O 1
ATOM 632 N N . ASP A 1 80 ? -10.313 -0.969 12.781 1.00 93.50 80 ASP A N 1
ATOM 633 C CA . ASP A 1 80 ? -10.218 -0.199 11.529 1.00 93.50 80 ASP A CA 1
ATOM 634 C C . ASP A 1 80 ? -8.901 0.589 11.402 1.00 93.50 80 ASP A C 1
ATOM 636 O O . ASP A 1 80 ? -8.832 1.599 10.698 1.00 93.50 80 ASP A O 1
ATOM 640 N N . TRP A 1 81 ? -7.849 0.182 12.115 1.00 95.69 81 TRP A N 1
ATOM 641 C CA . TRP A 1 81 ? -6.589 0.918 12.169 1.00 95.69 81 TRP A CA 1
ATOM 642 C C . TRP A 1 81 ? -5.394 0.039 11.822 1.00 95.69 81 TRP A C 1
ATOM 644 O O . TRP A 1 81 ? -5.322 -1.121 12.220 1.00 95.69 81 TRP A O 1
ATOM 654 N N . LEU A 1 82 ? -4.424 0.629 11.126 1.00 95.81 82 LEU A N 1
ATOM 655 C CA . LEU A 1 82 ? -3.048 0.138 11.104 1.00 95.81 82 LEU A CA 1
ATOM 656 C C . LEU A 1 82 ? -2.240 0.960 12.101 1.00 95.81 82 LEU A C 1
ATOM 658 O O . LEU A 1 82 ? -2.227 2.195 12.015 1.00 95.81 82 LEU A O 1
ATOM 662 N N . GLU A 1 83 ? -1.587 0.287 13.040 1.00 94.50 83 GLU A N 1
ATOM 663 C CA . GLU A 1 83 ? -0.826 0.931 14.108 1.00 94.50 83 GLU A CA 1
ATOM 664 C C . GLU A 1 83 ? 0.675 0.779 13.871 1.00 94.50 83 GLU A C 1
ATOM 666 O O . GLU A 1 83 ? 1.199 -0.325 13.784 1.00 94.50 83 GLU A O 1
ATOM 671 N N . PHE A 1 84 ? 1.362 1.912 13.782 1.00 92.75 84 PHE A N 1
ATOM 672 C CA . PHE A 1 84 ? 2.798 2.018 13.575 1.00 92.75 84 PHE A CA 1
ATOM 673 C C . PHE A 1 84 ? 3.445 2.562 14.847 1.00 92.75 84 PHE A C 1
ATOM 675 O O . PHE A 1 84 ? 2.929 3.483 15.479 1.00 92.75 84 PHE A O 1
ATOM 682 N N . SER A 1 85 ? 4.622 2.058 15.205 1.00 92.38 85 SER A N 1
ATOM 683 C CA . SER A 1 85 ? 5.427 2.662 16.271 1.00 92.38 85 SER A CA 1
ATOM 684 C C . SER A 1 85 ? 6.077 3.976 15.817 1.00 92.38 85 SER A C 1
ATOM 686 O O . SER A 1 85 ? 6.342 4.854 16.637 1.00 92.38 85 SER A O 1
ATOM 688 N N . SER A 1 86 ? 6.283 4.154 14.507 1.00 90.69 86 SER A N 1
ATOM 689 C CA . SER A 1 86 ? 6.832 5.379 13.911 1.00 90.69 86 SER A CA 1
ATOM 690 C C . SER A 1 86 ? 5.761 6.307 13.342 1.00 90.69 86 SER A C 1
ATOM 692 O O . SER A 1 86 ? 4.655 5.895 12.999 1.00 90.69 86 SER A O 1
ATOM 694 N N . LEU A 1 87 ? 6.107 7.591 13.226 1.00 85.88 87 LEU A N 1
ATOM 695 C CA . LEU A 1 87 ? 5.215 8.606 12.676 1.00 85.88 87 LEU A CA 1
ATOM 696 C C . LEU A 1 87 ? 5.084 8.468 11.158 1.00 85.88 87 LEU A C 1
ATOM 698 O O . LEU A 1 87 ? 6.076 8.431 10.431 1.00 85.88 87 LEU A O 1
ATOM 702 N N . LEU A 1 88 ? 3.843 8.506 10.683 1.00 85.56 88 LEU A N 1
ATOM 703 C CA . LEU A 1 88 ? 3.510 8.603 9.273 1.00 85.56 88 LEU A CA 1
ATOM 704 C C . LEU A 1 88 ? 4.094 9.896 8.674 1.00 85.56 88 LEU A C 1
ATOM 706 O O . LEU A 1 88 ? 3.897 10.970 9.261 1.00 85.56 88 LEU A O 1
ATOM 710 N N . PRO A 1 89 ? 4.720 9.842 7.481 1.00 82.25 89 PRO A N 1
ATOM 711 C CA . PRO A 1 89 ? 5.349 11.007 6.858 1.00 82.25 89 PRO A CA 1
ATOM 712 C C . PRO A 1 89 ? 4.401 12.198 6.667 1.00 82.25 89 PRO A C 1
ATOM 714 O O . PRO A 1 89 ? 4.792 13.341 6.889 1.00 82.25 89 PRO A O 1
ATOM 717 N N . LEU A 1 90 ? 3.146 11.928 6.291 1.00 78.69 90 LEU A N 1
ATOM 718 C CA . LEU A 1 90 ? 2.183 12.960 5.889 1.00 78.69 90 LEU A CA 1
ATOM 719 C C . LEU A 1 90 ? 1.358 13.518 7.046 1.00 78.69 90 LEU A C 1
ATOM 721 O O . LEU A 1 90 ? 1.100 14.714 7.107 1.00 78.69 90 LEU A O 1
ATOM 725 N N . THR A 1 91 ? 0.909 12.655 7.955 1.00 80.38 91 THR A N 1
ATOM 726 C CA . THR A 1 91 ? -0.028 13.048 9.018 1.00 80.38 91 THR A CA 1
ATOM 727 C C . THR A 1 91 ? 0.659 13.286 10.352 1.00 80.38 91 THR A C 1
ATOM 729 O O . THR A 1 91 ? 0.027 13.823 11.261 1.00 80.38 91 THR A O 1
ATOM 732 N N . ARG A 1 92 ? 1.923 12.856 10.499 1.00 84.62 92 ARG A N 1
ATOM 733 C CA . ARG A 1 92 ? 2.642 12.823 11.782 1.00 84.62 92 ARG A CA 1
ATOM 734 C C . ARG A 1 92 ? 1.836 12.116 12.882 1.00 84.62 92 ARG A C 1
ATOM 736 O O . ARG A 1 92 ? 1.924 12.462 14.054 1.00 84.62 92 ARG A O 1
ATOM 743 N N . ARG A 1 93 ? 1.011 11.138 12.501 1.00 87.56 93 ARG A N 1
ATOM 744 C CA . ARG A 1 93 ? 0.295 10.236 13.414 1.00 87.56 93 ARG A CA 1
ATOM 745 C C . ARG A 1 93 ? 0.976 8.875 13.409 1.00 87.56 93 ARG A C 1
ATOM 747 O O . ARG A 1 93 ? 1.726 8.580 12.494 1.00 87.56 93 ARG A O 1
ATOM 754 N N . GLN A 1 94 ? 0.686 8.050 14.403 1.00 91.12 94 GLN A N 1
ATOM 755 C CA . GLN A 1 94 ? 1.123 6.649 14.472 1.00 91.12 94 GLN A CA 1
ATOM 756 C C . GLN A 1 94 ? 0.054 5.672 13.966 1.00 91.12 94 GLN A C 1
ATOM 758 O O . GLN A 1 94 ? 0.268 4.470 13.952 1.00 91.12 94 GLN A O 1
ATOM 763 N N . LYS A 1 95 ? -1.120 6.168 13.564 1.00 92.19 95 LYS A N 1
ATOM 764 C CA . LYS A 1 95 ? -2.238 5.327 13.131 1.00 92.19 95 LYS A CA 1
ATOM 765 C C . LYS A 1 95 ? -2.749 5.751 11.760 1.00 92.19 95 LYS A C 1
ATOM 767 O O . LYS A 1 95 ? -2.901 6.947 11.495 1.00 92.19 95 LYS A O 1
ATOM 772 N N . LEU A 1 96 ? -3.035 4.768 10.911 1.00 93.25 96 LEU A N 1
ATOM 773 C CA . LEU A 1 96 ? -3.716 4.928 9.627 1.00 93.25 96 LEU A CA 1
ATOM 774 C C . LEU A 1 96 ? -5.132 4.367 9.758 1.00 93.25 96 LEU A C 1
ATOM 776 O O . LEU A 1 96 ? -5.291 3.195 10.075 1.00 93.25 96 LEU A O 1
ATOM 780 N N . TYR A 1 97 ? -6.146 5.196 9.503 1.00 93.56 97 TYR A N 1
ATOM 781 C CA . TYR A 1 97 ? -7.544 4.756 9.495 1.00 93.56 97 TYR A CA 1
ATOM 782 C C . TYR A 1 97 ? -7.897 4.071 8.173 1.00 93.56 97 TYR A C 1
ATOM 78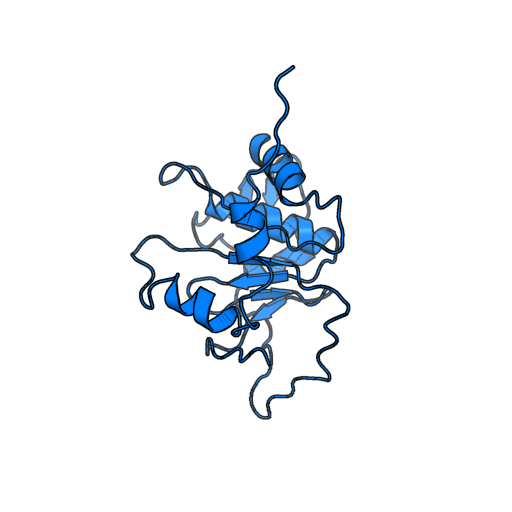4 O O . TYR A 1 97 ? -7.761 4.682 7.106 1.00 93.56 97 TYR A O 1
ATOM 792 N N . ILE A 1 98 ? -8.381 2.835 8.243 1.00 94.25 98 ILE A N 1
ATOM 793 C CA . ILE A 1 98 ? -8.889 2.076 7.105 1.00 94.25 98 ILE A CA 1
ATOM 794 C C . ILE A 1 98 ? -10.351 2.464 6.909 1.00 94.25 98 ILE A C 1
ATOM 796 O O . ILE A 1 98 ? -11.251 2.007 7.607 1.00 94.25 98 ILE A O 1
ATOM 800 N N . ARG A 1 99 ? -10.598 3.335 5.932 1.00 91.75 99 ARG A N 1
ATOM 801 C CA . ARG A 1 99 ? -11.966 3.688 5.543 1.00 91.75 99 ARG A CA 1
ATOM 802 C C . ARG A 1 99 ? -12.610 2.512 4.820 1.00 91.75 99 ARG A C 1
ATOM 804 O O . ARG A 1 99 ? -11.948 1.848 4.028 1.00 91.75 99 ARG A O 1
ATOM 811 N N . SER A 1 100 ? -13.921 2.350 4.961 1.00 90.19 100 SER A N 1
ATOM 812 C CA . SER A 1 100 ? -14.692 1.386 4.160 1.00 90.19 100 SER A CA 1
ATOM 813 C C . SER A 1 100 ? -14.520 1.591 2.650 1.00 90.19 100 SER A C 1
ATOM 815 O O . SER A 1 100 ? -14.537 0.639 1.882 1.00 90.19 100 SER A O 1
ATOM 817 N N . SER A 1 101 ? -14.283 2.824 2.194 1.00 89.69 101 SER A N 1
ATOM 818 C CA . SER A 1 101 ? -13.984 3.089 0.785 1.00 89.69 101 SER A CA 1
ATOM 819 C C . SER A 1 101 ? -12.626 2.535 0.344 1.00 89.69 101 SER A C 1
ATOM 821 O O . SER A 1 101 ? -12.444 2.247 -0.832 1.00 89.69 101 SER A O 1
ATOM 823 N N . TYR A 1 102 ? -11.652 2.402 1.250 1.00 93.44 102 TYR A N 1
ATOM 824 C CA . TYR A 1 102 ? -10.329 1.890 0.894 1.00 93.44 102 TYR A CA 1
ATOM 825 C C . TYR A 1 102 ? -10.391 0.413 0.531 1.00 93.44 102 TYR A C 1
ATOM 827 O O . TYR A 1 102 ? -9.789 0.024 -0.462 1.00 93.44 102 TYR A O 1
ATOM 835 N N . THR A 1 103 ? -11.133 -0.395 1.290 1.00 91.81 103 THR A N 1
ATOM 836 C CA . THR A 1 103 ? -11.282 -1.828 1.001 1.00 91.81 103 THR A CA 1
ATOM 837 C C . THR A 1 103 ? -11.892 -2.025 -0.386 1.00 91.81 103 THR A C 1
ATOM 839 O O . THR A 1 103 ? -11.267 -2.645 -1.240 1.00 91.81 103 THR A O 1
ATOM 842 N N . VAL A 1 104 ? -13.029 -1.372 -0.654 1.00 92.25 104 VAL A N 1
ATOM 843 C CA . VAL A 1 104 ? -13.767 -1.480 -1.923 1.00 92.25 104 VAL A CA 1
ATOM 844 C C . VAL A 1 104 ? -12.928 -1.032 -3.121 1.00 92.25 104 VAL A C 1
ATOM 846 O O . VAL A 1 104 ? -12.845 -1.747 -4.119 1.00 92.25 104 VAL A O 1
ATOM 849 N N . ILE A 1 105 ? -12.282 0.137 -3.036 1.00 91.25 105 ILE A N 1
ATOM 850 C CA . ILE A 1 105 ? -11.473 0.661 -4.146 1.00 91.25 105 ILE A CA 1
ATOM 851 C C . ILE A 1 105 ? -10.230 -0.214 -4.357 1.00 91.25 105 ILE A C 1
ATOM 853 O O . ILE A 1 105 ? -9.854 -0.469 -5.499 1.00 91.25 105 ILE A O 1
ATOM 857 N N . ALA A 1 106 ? -9.594 -0.695 -3.283 1.00 93.31 106 ALA A N 1
ATOM 858 C CA . ALA A 1 106 ? -8.432 -1.573 -3.389 1.00 93.31 106 ALA A CA 1
ATOM 859 C C . ALA A 1 106 ? -8.795 -2.926 -4.012 1.00 93.31 106 ALA A C 1
ATOM 861 O O . ALA A 1 106 ? -8.078 -3.374 -4.899 1.00 93.31 106 ALA A O 1
ATOM 862 N N . ASP A 1 107 ? -9.911 -3.544 -3.618 1.00 91.50 107 ASP A N 1
ATOM 863 C CA . ASP A 1 107 ? -10.370 -4.807 -4.210 1.00 91.50 107 ASP A CA 1
ATOM 864 C C . ASP A 1 107 ? -10.601 -4.646 -5.714 1.00 91.50 107 ASP A C 1
ATOM 866 O O . ASP A 1 107 ? -10.097 -5.430 -6.515 1.00 91.50 107 ASP A O 1
ATOM 870 N N . GLN A 1 108 ? -11.275 -3.566 -6.117 1.00 89.38 108 GLN A N 1
ATOM 871 C CA . GLN A 1 108 ? -11.493 -3.257 -7.528 1.00 89.38 108 GLN A CA 1
ATOM 872 C C . GLN A 1 108 ? -10.195 -2.965 -8.278 1.00 89.38 108 GLN A C 1
ATOM 874 O O . GLN A 1 108 ? -10.057 -3.388 -9.423 1.00 89.38 108 GLN A O 1
ATOM 879 N N . ALA A 1 109 ? -9.245 -2.249 -7.673 1.00 88.31 109 ALA A N 1
ATOM 880 C CA . ALA A 1 109 ? -7.969 -1.920 -8.301 1.00 88.31 109 ALA A CA 1
ATOM 881 C C . ALA A 1 109 ? -7.077 -3.160 -8.459 1.00 88.31 109 ALA A C 1
ATOM 883 O O . ALA A 1 109 ? -6.482 -3.347 -9.518 1.00 88.31 109 ALA A O 1
ATOM 884 N N . LEU A 1 110 ? -7.045 -4.038 -7.457 1.00 88.81 110 LEU A N 1
ATOM 885 C CA . LEU A 1 110 ? -6.170 -5.211 -7.410 1.00 88.81 110 LEU A CA 1
ATOM 886 C C . LEU A 1 110 ? -6.744 -6.452 -8.104 1.00 88.81 110 LEU A C 1
ATOM 888 O O . LEU A 1 110 ? -5.979 -7.360 -8.424 1.00 88.81 110 LEU A O 1
ATOM 892 N N . LEU A 1 111 ? -8.055 -6.504 -8.362 1.00 86.12 111 LEU A N 1
ATOM 893 C CA . LEU A 1 111 ? -8.679 -7.596 -9.110 1.00 86.12 111 LEU A CA 1
ATOM 894 C C . LEU A 1 111 ? -8.147 -7.624 -10.549 1.00 86.12 111 LEU A C 1
ATOM 896 O O . LEU A 1 111 ? -8.564 -6.809 -11.373 1.00 86.12 111 LEU A O 1
ATOM 900 N N . ASN A 1 112 ? -7.251 -8.555 -10.856 1.00 81.75 112 ASN A N 1
ATOM 901 C CA . ASN A 1 112 ? -6.793 -8.799 -12.218 1.00 81.75 112 ASN A CA 1
ATOM 902 C C . ASN A 1 112 ? -7.264 -10.190 -12.665 1.00 81.75 112 ASN A C 1
ATOM 904 O O . ASN A 1 112 ? -6.595 -11.173 -12.351 1.00 81.75 112 ASN A O 1
ATOM 908 N N . PRO A 1 113 ? -8.456 -10.302 -13.284 1.00 73.81 113 PRO A N 1
ATOM 909 C CA . PRO A 1 113 ? -9.005 -11.594 -13.691 1.00 73.81 113 PRO A CA 1
ATOM 910 C C . PRO A 1 113 ? -8.207 -12.231 -14.835 1.00 73.81 113 PRO A C 1
ATOM 912 O O . PRO A 1 113 ? -8.264 -13.445 -15.001 1.00 73.81 113 PRO A O 1
ATOM 915 N N . ASP A 1 114 ? -7.463 -11.420 -15.587 1.00 75.50 114 ASP A N 1
ATOM 916 C CA . ASP A 1 114 ? -6.561 -11.851 -16.644 1.00 75.50 114 ASP A CA 1
ATOM 917 C C . ASP A 1 114 ? -5.114 -11.652 -16.172 1.00 75.50 114 ASP A C 1
ATOM 919 O O . ASP A 1 114 ? -4.609 -10.529 -16.108 1.00 75.50 114 ASP A O 1
ATOM 923 N N . GLY A 1 115 ? -4.474 -12.745 -15.750 1.00 67.50 115 GLY A N 1
ATOM 924 C CA . GLY A 1 115 ? -3.138 -12.725 -15.147 1.00 67.50 115 GLY A CA 1
ATOM 925 C C . GLY A 1 115 ? -2.030 -12.246 -16.087 1.00 67.50 115 GLY A C 1
ATOM 926 O O . GLY A 1 115 ? -0.978 -11.837 -15.595 1.00 67.50 115 GLY A O 1
ATOM 927 N N . ASP A 1 116 ? -2.286 -12.242 -17.397 1.00 69.75 116 ASP A N 1
ATOM 928 C CA . ASP A 1 116 ? -1.310 -11.880 -18.425 1.00 69.75 116 ASP A CA 1
ATOM 929 C C . ASP A 1 116 ? -1.379 -10.390 -18.802 1.00 69.75 116 ASP A C 1
ATOM 931 O O . ASP A 1 116 ? -0.425 -9.838 -19.355 1.00 69.75 116 ASP A O 1
ATOM 935 N N . MET A 1 117 ? -2.472 -9.694 -18.466 1.00 71.25 117 MET A N 1
ATOM 936 C CA . MET A 1 117 ? -2.611 -8.263 -18.742 1.00 71.25 117 MET A CA 1
ATOM 937 C C . MET A 1 117 ? -2.060 -7.389 -17.615 1.00 71.25 117 MET A C 1
ATOM 939 O O . MET A 1 117 ? -2.395 -7.546 -16.439 1.00 71.25 117 MET A O 1
ATOM 943 N N . VAL A 1 118 ? -1.273 -6.374 -17.982 1.00 76.88 118 VAL A N 1
ATOM 944 C CA . VAL A 1 118 ? -0.835 -5.342 -17.036 1.00 76.88 118 VAL A CA 1
ATOM 945 C C . VAL A 1 118 ? -1.993 -4.395 -16.743 1.00 76.88 118 VAL A C 1
ATOM 947 O O . VAL A 1 118 ? -2.491 -3.688 -17.621 1.00 76.88 118 VAL A O 1
ATOM 950 N N . LYS A 1 119 ? -2.409 -4.352 -15.478 1.00 83.50 119 LYS A N 1
ATOM 951 C CA . LYS A 1 119 ? -3.485 -3.478 -15.019 1.00 83.50 119 LYS A CA 1
ATOM 952 C C . LYS A 1 119 ? -2.942 -2.196 -14.398 1.00 83.50 119 LYS A C 1
ATOM 954 O O . LYS A 1 119 ? -2.109 -2.231 -13.495 1.00 83.50 119 LYS A O 1
ATOM 959 N N . TYR A 1 120 ? -3.508 -1.065 -14.813 1.00 85.12 120 TYR A N 1
ATOM 960 C CA . TYR A 1 120 ? -3.207 0.252 -14.258 1.00 85.12 120 TYR A CA 1
ATOM 961 C C . TYR A 1 120 ? -4.438 0.839 -13.567 1.00 85.12 120 TYR A C 1
ATOM 963 O O . TYR A 1 120 ? -5.556 0.747 -14.073 1.00 85.12 120 TYR A O 1
ATOM 971 N N . ALA A 1 121 ? -4.227 1.480 -12.419 1.00 88.19 121 ALA A N 1
ATOM 972 C CA . ALA A 1 121 ? -5.262 2.212 -11.699 1.00 88.19 121 ALA A CA 1
ATOM 973 C C . ALA A 1 121 ? -4.745 3.602 -11.321 1.00 88.19 121 ALA A C 1
ATOM 975 O O . ALA A 1 121 ? -3.638 3.743 -10.803 1.00 88.19 121 ALA A O 1
ATOM 976 N N . VAL A 1 122 ? -5.562 4.631 -11.557 1.00 88.38 122 VAL A N 1
ATOM 977 C CA . VAL A 1 122 ? -5.244 6.017 -11.196 1.00 88.38 122 VAL A CA 1
ATOM 978 C C . VAL A 1 122 ? -6.201 6.474 -10.104 1.00 88.38 122 VAL A C 1
ATOM 980 O O . VAL A 1 122 ? -7.415 6.495 -10.292 1.00 88.38 122 VAL A O 1
ATOM 983 N N . VAL A 1 123 ? -5.649 6.862 -8.955 1.00 86.75 123 VAL A N 1
ATOM 984 C CA . VAL A 1 123 ? -6.429 7.347 -7.812 1.00 86.75 123 VAL A CA 1
ATOM 985 C C . VAL A 1 123 ? -6.488 8.868 -7.855 1.00 86.75 123 VAL A C 1
ATOM 987 O O . VAL A 1 123 ? -5.495 9.552 -7.603 1.00 86.75 123 VAL A O 1
ATOM 990 N N . THR A 1 124 ? -7.666 9.410 -8.147 1.00 86.44 124 THR A N 1
ATOM 991 C CA . THR A 1 124 ? -7.907 10.856 -8.214 1.00 86.44 124 THR A CA 1
ATOM 992 C C . THR A 1 124 ? -8.840 11.313 -7.093 1.00 86.44 124 THR A C 1
ATOM 994 O O . THR A 1 124 ? -9.409 10.511 -6.354 1.00 86.44 124 THR A O 1
ATOM 997 N N . GLY A 1 125 ? -8.940 12.627 -6.891 1.00 82.44 125 GLY A N 1
ATOM 998 C CA . GLY A 1 125 ? -9.805 13.209 -5.867 1.00 82.44 125 GLY A CA 1
ATOM 999 C C . GLY A 1 125 ? -9.294 14.551 -5.366 1.00 82.44 125 GLY A C 1
ATOM 1000 O O . GLY A 1 125 ? -8.160 14.952 -5.656 1.00 82.44 125 GLY A O 1
ATOM 1001 N N . THR A 1 126 ? -10.112 15.229 -4.568 1.00 85.62 126 THR A N 1
ATOM 1002 C CA . THR A 1 126 ? -9.793 16.551 -4.019 1.00 85.62 126 THR A CA 1
ATOM 1003 C C . THR A 1 126 ? -8.518 16.531 -3.158 1.00 85.62 126 THR A C 1
ATOM 1005 O O . THR A 1 126 ? -8.121 15.483 -2.618 1.00 85.62 126 THR A O 1
ATOM 1008 N N . PRO A 1 127 ? -7.796 17.660 -3.051 1.00 81.38 127 PRO A N 1
ATOM 1009 C CA . PRO A 1 127 ? -6.677 17.785 -2.120 1.00 81.38 127 PRO A CA 1
ATOM 1010 C C . PRO A 1 127 ? -7.088 17.400 -0.689 1.00 81.38 127 PRO A C 1
ATOM 1012 O O . PRO A 1 127 ? -8.201 17.681 -0.260 1.00 81.38 127 PRO A O 1
ATOM 1015 N N . GLY A 1 128 ? -6.211 16.706 0.042 1.00 80.56 128 GLY A N 1
ATOM 1016 C CA . GLY A 1 128 ? -6.462 16.319 1.440 1.00 80.56 128 GLY A CA 1
ATOM 1017 C C . GLY A 1 128 ? -7.422 15.140 1.669 1.00 80.56 128 GLY A C 1
ATOM 1018 O O . GLY A 1 128 ? -7.514 14.658 2.793 1.00 80.56 128 GLY A O 1
ATOM 1019 N N . VAL A 1 129 ? -8.080 14.596 0.634 1.00 85.25 129 VAL A N 1
ATOM 1020 C CA . VAL A 1 129 ? -9.071 13.508 0.806 1.00 85.25 129 VAL A CA 1
ATOM 1021 C C . VAL A 1 129 ? -8.481 12.184 1.321 1.00 85.25 129 VAL A C 1
ATOM 1023 O O . VAL A 1 129 ? -9.223 11.336 1.811 1.00 85.25 129 VAL A O 1
ATOM 1026 N N . GLY A 1 130 ? -7.155 12.011 1.253 1.00 85.88 130 GLY A N 1
ATOM 1027 C CA . GLY A 1 130 ? -6.455 10.822 1.756 1.00 85.88 130 GLY A CA 1
ATOM 1028 C C . GLY A 1 130 ? -5.832 9.919 0.687 1.00 85.88 130 GLY A C 1
ATOM 1029 O O . GLY A 1 130 ? -5.486 8.789 0.997 1.00 85.88 130 GLY A O 1
ATOM 1030 N N . LYS A 1 131 ? -5.639 10.393 -0.552 1.00 89.44 131 LYS A N 1
ATOM 1031 C CA . LYS A 1 131 ? -5.070 9.591 -1.659 1.00 89.44 131 LYS A CA 1
ATOM 1032 C C . LYS A 1 131 ? -3.755 8.890 -1.295 1.00 89.44 131 LYS A C 1
ATOM 1034 O O . LYS A 1 131 ? -3.637 7.688 -1.475 1.00 89.44 131 LYS A O 1
ATOM 1039 N N . SER A 1 132 ? -2.793 9.604 -0.715 1.00 88.81 132 SER A N 1
ATOM 1040 C CA . SER A 1 132 ? -1.521 8.996 -0.302 1.00 88.81 132 SER A CA 1
ATOM 1041 C C . SER A 1 132 ? -1.693 7.965 0.820 1.00 88.81 132 SER A C 1
ATOM 1043 O O . SER A 1 132 ? -1.030 6.934 0.818 1.00 88.81 132 SER A O 1
ATOM 1045 N N . MET A 1 133 ? -2.631 8.200 1.745 1.00 90.62 133 MET A N 1
ATOM 1046 C CA . MET A 1 133 ? -2.964 7.239 2.803 1.00 90.62 133 MET A CA 1
ATOM 1047 C C . MET A 1 133 ? -3.601 5.971 2.228 1.00 90.62 133 MET A C 1
ATOM 1049 O O . MET A 1 133 ? -3.329 4.877 2.710 1.00 90.62 133 MET A O 1
ATOM 1053 N N . PHE A 1 134 ? -4.419 6.109 1.182 1.00 93.69 134 PHE A N 1
ATOM 1054 C CA . PHE A 1 134 ? -4.942 4.972 0.434 1.00 93.69 134 PHE A CA 1
ATOM 1055 C C . PHE A 1 134 ? -3.812 4.166 -0.223 1.00 93.69 134 PHE A C 1
ATOM 1057 O O . PHE A 1 134 ? -3.808 2.945 -0.116 1.00 93.69 134 PHE A O 1
ATOM 1064 N N . VAL A 1 135 ? -2.812 4.822 -0.823 1.00 93.69 135 VAL A N 1
ATOM 1065 C CA . VAL A 1 135 ? -1.663 4.113 -1.417 1.00 93.69 135 VAL A CA 1
ATOM 1066 C C . VAL A 1 135 ? -0.859 3.346 -0.359 1.00 93.69 135 VAL A C 1
ATOM 1068 O O . VAL A 1 135 ? -0.507 2.194 -0.599 1.00 93.69 135 VAL A O 1
ATOM 1071 N N . TYR A 1 136 ? -0.642 3.911 0.836 1.00 93.94 136 TYR A N 1
ATOM 1072 C CA . TYR A 1 136 ? -0.031 3.170 1.951 1.00 93.94 136 TYR A CA 1
ATOM 1073 C C . TYR A 1 136 ? -0.869 1.958 2.371 1.00 93.94 136 TYR A C 1
ATOM 1075 O O . TYR A 1 136 ? -0.326 0.886 2.611 1.00 93.94 136 TYR A O 1
ATOM 1083 N N . TYR A 1 137 ? -2.194 2.087 2.411 1.00 95.88 137 TYR A N 1
ATOM 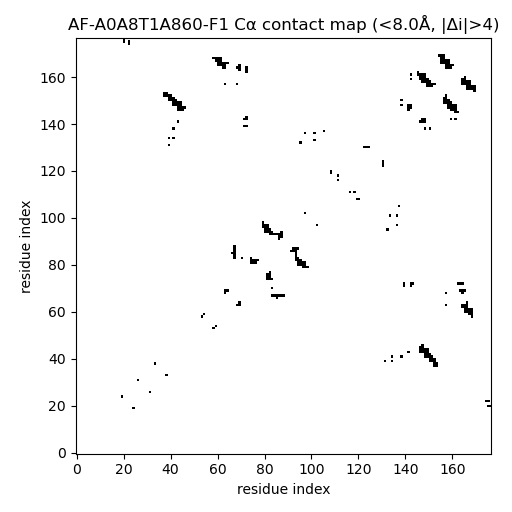1084 C CA . TYR A 1 137 ? -3.067 0.952 2.699 1.00 95.88 137 TYR A CA 1
ATOM 1085 C C . TYR A 1 137 ? -2.951 -0.166 1.646 1.00 95.88 137 TYR A C 1
ATOM 1087 O O . TYR A 1 137 ? -2.822 -1.335 2.008 1.00 95.88 137 TYR A O 1
ATOM 1095 N N . VAL A 1 138 ? -2.939 0.177 0.352 1.00 96.31 138 VAL A N 1
ATOM 1096 C CA . VAL A 1 138 ? -2.764 -0.805 -0.734 1.00 96.31 138 VAL A CA 1
ATOM 1097 C C . VAL A 1 138 ? -1.391 -1.475 -0.648 1.00 96.31 138 VAL A C 1
ATOM 1099 O O . VAL A 1 138 ? -1.302 -2.695 -0.763 1.00 96.31 138 VAL A O 1
ATOM 1102 N N . MET A 1 139 ? -0.332 -0.702 -0.386 1.00 95.69 139 MET A N 1
ATOM 1103 C CA . MET A 1 139 ? 1.020 -1.229 -0.182 1.00 95.69 139 MET A CA 1
ATOM 1104 C C . MET A 1 139 ? 1.064 -2.229 0.978 1.00 95.69 139 MET A C 1
ATOM 1106 O O . MET A 1 139 ? 1.591 -3.324 0.812 1.00 95.69 139 MET A O 1
ATOM 1110 N N . TRP A 1 140 ? 0.464 -1.891 2.124 1.00 96.44 140 TRP A N 1
ATOM 1111 C CA . TRP A 1 140 ? 0.364 -2.804 3.264 1.00 96.44 140 TRP A CA 1
ATOM 1112 C C . TRP A 1 140 ? -0.359 -4.103 2.894 1.00 96.44 140 TRP A C 1
ATOM 1114 O O . TRP A 1 140 ? 0.186 -5.173 3.150 1.00 96.44 140 TRP A O 1
ATOM 1124 N N . ARG A 1 141 ? -1.516 -4.042 2.218 1.00 95.69 141 ARG A N 1
ATOM 1125 C CA . ARG A 1 141 ? -2.237 -5.254 1.779 1.00 95.69 141 ARG A CA 1
ATOM 1126 C C . ARG A 1 141 ? -1.375 -6.164 0.909 1.00 95.69 141 ARG A C 1
ATOM 1128 O O . ARG A 1 141 ? -1.282 -7.354 1.180 1.00 95.69 141 ARG A O 1
ATOM 1135 N N . LEU A 1 142 ? -0.715 -5.598 -0.100 1.00 95.06 142 LEU A N 1
ATOM 1136 C CA . LEU A 1 142 ? 0.143 -6.360 -1.009 1.00 95.06 142 LEU A CA 1
ATOM 1137 C C . LEU A 1 142 ? 1.313 -7.028 -0.272 1.00 95.06 142 LEU A C 1
ATOM 1139 O O . LEU A 1 142 ? 1.639 -8.178 -0.553 1.00 95.06 142 LEU A O 1
ATOM 1143 N N . ILE A 1 143 ? 1.902 -6.337 0.707 1.00 94.81 143 ILE A N 1
ATOM 1144 C CA . ILE A 1 143 ? 2.975 -6.873 1.555 1.00 94.81 143 ILE A CA 1
ATOM 1145 C C . ILE A 1 143 ? 2.467 -8.013 2.449 1.00 94.81 143 ILE A C 1
ATOM 1147 O O . ILE A 1 143 ? 3.167 -9.016 2.614 1.00 94.81 143 ILE A O 1
ATOM 1151 N N . LYS A 1 144 ? 1.252 -7.900 3.008 1.00 93.94 144 LYS A N 1
ATOM 1152 C CA . LYS A 1 144 ? 0.627 -8.989 3.784 1.00 93.94 144 LYS A CA 1
ATOM 1153 C C . LYS A 1 144 ? 0.377 -10.222 2.922 1.00 93.94 144 LYS A C 1
ATOM 1155 O O . LYS A 1 144 ? 0.632 -11.329 3.386 1.00 93.94 144 LYS A O 1
ATOM 1160 N N . ASP A 1 145 ? 0.023 -10.015 1.658 1.00 92.31 145 ASP A N 1
ATOM 1161 C CA . ASP A 1 145 ? -0.117 -11.071 0.651 1.00 92.31 145 ASP A CA 1
ATOM 1162 C C . ASP A 1 145 ? 1.235 -11.568 0.099 1.00 92.31 145 ASP A C 1
ATOM 1164 O O . ASP A 1 145 ? 1.265 -12.331 -0.865 1.00 92.31 145 ASP A O 1
ATOM 1168 N N . LYS A 1 146 ? 2.363 -11.126 0.679 1.00 91.12 146 LYS A N 1
ATOM 1169 C CA . LYS A 1 146 ? 3.734 -11.476 0.268 1.00 91.12 146 LYS A CA 1
ATOM 1170 C C . LYS A 1 146 ? 4.062 -11.136 -1.187 1.00 91.12 146 LYS A C 1
ATOM 1172 O O . LYS A 1 146 ? 5.027 -11.652 -1.743 1.00 91.12 146 LYS A O 1
ATOM 1177 N N . LYS A 1 147 ? 3.321 -10.205 -1.793 1.00 90.50 147 LYS A N 1
ATOM 1178 C CA . LYS A 1 147 ? 3.611 -9.722 -3.142 1.00 90.50 147 LYS A CA 1
ATOM 1179 C C . LYS A 1 147 ? 4.772 -8.749 -3.111 1.00 90.50 147 LYS A C 1
ATOM 1181 O O . LYS A 1 147 ? 4.797 -7.833 -2.292 1.00 90.50 147 LYS A O 1
ATOM 1186 N N . ARG A 1 148 ? 5.700 -8.911 -4.051 1.00 90.19 148 ARG A N 1
ATOM 1187 C CA . ARG A 1 148 ? 6.812 -7.977 -4.237 1.00 90.19 148 ARG A CA 1
ATOM 1188 C C . ARG A 1 148 ? 6.267 -6.652 -4.748 1.00 90.19 148 ARG A C 1
ATOM 1190 O O . ARG A 1 148 ? 5.449 -6.639 -5.671 1.00 90.19 148 ARG A O 1
ATOM 1197 N N . VAL A 1 149 ? 6.684 -5.545 -4.144 1.00 91.50 149 VAL A N 1
ATOM 1198 C CA . VAL A 1 149 ? 6.173 -4.215 -4.499 1.00 91.50 149 VAL A CA 1
ATOM 1199 C C . VAL A 1 149 ? 7.287 -3.192 -4.603 1.00 91.50 149 VAL A C 1
ATOM 1201 O O . VAL A 1 149 ? 8.191 -3.170 -3.776 1.00 91.50 149 VAL A O 1
ATOM 1204 N N . LEU A 1 150 ? 7.191 -2.316 -5.600 1.00 89.31 150 LEU A N 1
ATOM 1205 C CA . LEU A 1 150 ? 8.033 -1.136 -5.751 1.00 89.31 150 LEU A CA 1
ATOM 1206 C C . LEU A 1 150 ? 7.167 0.112 -5.579 1.00 89.31 150 LEU A C 1
ATOM 1208 O O . LEU A 1 150 ? 6.188 0.316 -6.297 1.00 89.31 150 LEU A O 1
ATOM 1212 N N . PHE A 1 151 ? 7.533 0.952 -4.622 1.00 88.81 151 PHE A N 1
ATOM 1213 C CA . PHE A 1 151 ? 6.867 2.204 -4.313 1.00 88.81 151 PHE A CA 1
ATOM 1214 C C . PHE A 1 151 ? 7.772 3.378 -4.683 1.00 88.81 151 PHE A C 1
ATOM 1216 O O . PHE A 1 151 ? 8.768 3.655 -4.018 1.00 88.81 151 PHE A O 1
ATOM 1223 N N . ILE A 1 152 ? 7.417 4.085 -5.753 1.00 84.31 152 ILE A N 1
ATOM 1224 C CA . ILE A 1 152 ? 8.136 5.267 -6.224 1.00 84.31 152 ILE A CA 1
ATOM 1225 C C . ILE A 1 152 ? 7.516 6.493 -5.555 1.00 84.31 152 ILE A C 1
ATOM 1227 O O . ILE A 1 152 ? 6.326 6.792 -5.695 1.00 84.31 152 ILE A O 1
ATOM 1231 N N . THR A 1 153 ? 8.356 7.194 -4.804 1.00 74.69 153 THR A N 1
ATOM 1232 C CA . THR A 1 153 ? 8.038 8.418 -4.068 1.00 74.69 153 THR A CA 1
ATOM 1233 C C . THR A 1 153 ? 9.177 9.423 -4.244 1.00 74.69 153 THR A C 1
ATOM 1235 O O . THR A 1 153 ? 10.169 9.135 -4.910 1.00 74.69 153 THR A O 1
ATOM 1238 N N . ARG A 1 154 ? 9.040 10.619 -3.661 1.00 68.12 154 ARG A N 1
ATOM 1239 C CA . ARG A 1 154 ? 9.930 11.759 -3.918 1.00 68.12 154 ARG A CA 1
ATOM 1240 C C . ARG A 1 154 ? 11.414 11.500 -3.604 1.00 68.12 154 ARG A C 1
ATOM 1242 O O . ARG A 1 154 ? 12.211 12.208 -4.198 1.00 68.12 154 ARG A O 1
ATOM 1249 N N . GLN A 1 155 ? 11.770 10.546 -2.729 1.00 66.94 155 GLN A N 1
ATOM 1250 C CA . GLN A 1 155 ? 13.124 9.973 -2.538 1.00 66.94 155 GLN A CA 1
ATOM 1251 C C . GLN A 1 155 ? 13.189 9.108 -1.261 1.00 66.94 155 GLN A C 1
ATOM 1253 O O . GLN A 1 155 ? 12.574 9.511 -0.267 1.00 66.94 155 GLN A O 1
ATOM 1258 N N . PRO A 1 156 ? 14.012 8.039 -1.234 1.00 71.44 156 PRO A N 1
ATOM 1259 C CA . PRO A 1 156 ? 14.263 7.074 -2.314 1.00 71.44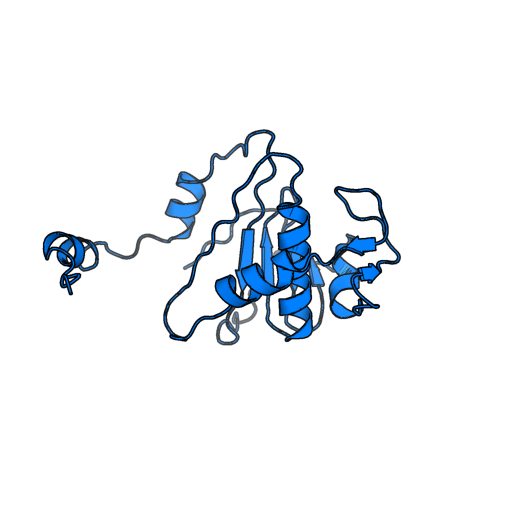 156 PRO A CA 1
ATOM 1260 C C . PRO A 1 156 ? 13.021 6.196 -2.592 1.00 71.44 156 PRO A C 1
ATOM 1262 O O . PRO A 1 156 ? 12.065 6.209 -1.808 1.00 71.44 156 PRO A O 1
ATOM 1265 N N . PRO A 1 157 ? 12.982 5.444 -3.711 1.00 80.25 157 PRO A N 1
ATOM 1266 C CA . PRO A 1 157 ? 11.988 4.392 -3.906 1.00 80.25 157 PRO A CA 1
ATOM 1267 C C . PRO A 1 157 ? 12.068 3.357 -2.783 1.00 80.25 157 PRO A C 1
ATOM 1269 O O . PRO A 1 157 ? 13.143 3.106 -2.254 1.00 80.25 157 PRO A O 1
ATOM 1272 N N . ILE A 1 158 ? 10.951 2.722 -2.454 1.00 87.06 158 ILE A N 1
ATOM 1273 C CA . ILE A 1 158 ? 10.895 1.657 -1.451 1.00 87.06 158 ILE A CA 1
ATOM 1274 C C . ILE A 1 158 ? 10.564 0.350 -2.160 1.00 87.06 158 ILE A C 1
ATOM 1276 O O . ILE A 1 158 ? 9.574 0.283 -2.887 1.00 87.06 158 ILE A O 1
ATOM 1280 N N . TYR A 1 159 ? 11.363 -0.689 -1.949 1.00 88.94 159 TYR A N 1
ATOM 1281 C CA . TYR A 1 159 ? 11.149 -2.006 -2.542 1.00 88.94 159 TYR A CA 1
ATOM 1282 C C . TYR A 1 159 ? 10.919 -3.058 -1.462 1.00 88.94 159 TYR A C 1
ATOM 1284 O O . TYR A 1 159 ? 11.657 -3.124 -0.487 1.00 88.94 159 TYR A O 1
ATOM 1292 N N . PHE A 1 160 ? 9.902 -3.895 -1.636 1.00 89.88 160 PHE A N 1
ATOM 1293 C CA . PHE A 1 160 ? 9.679 -5.082 -0.822 1.00 89.88 160 PHE A CA 1
ATOM 1294 C C . PHE A 1 160 ? 9.882 -6.325 -1.681 1.00 89.88 160 PHE A C 1
ATOM 1296 O O . PHE A 1 160 ? 9.196 -6.501 -2.690 1.00 89.88 160 PHE A O 1
ATOM 1303 N N . ASP A 1 161 ? 10.789 -7.199 -1.256 1.00 84.38 161 ASP A N 1
ATOM 1304 C CA . ASP A 1 161 ? 11.206 -8.382 -2.019 1.00 84.38 161 ASP A CA 1
ATOM 1305 C C . ASP A 1 161 ? 10.354 -9.639 -1.764 1.00 84.38 161 ASP A C 1
ATOM 1307 O O . ASP A 1 161 ? 10.632 -10.694 -2.331 1.00 84.38 161 ASP A O 1
ATOM 1311 N N . GLY A 1 162 ? 9.310 -9.531 -0.936 1.00 87.06 162 GLY A N 1
ATOM 1312 C CA . GLY A 1 162 ? 8.520 -10.663 -0.432 1.00 87.06 162 GLY A CA 1
ATOM 1313 C C . GLY A 1 162 ? 8.833 -11.013 1.029 1.00 87.06 162 GLY A C 1
ATOM 1314 O O . GLY A 1 162 ? 8.035 -11.667 1.705 1.00 87.06 162 GLY A O 1
ATOM 1315 N N . SER A 1 163 ? 9.950 -10.520 1.563 1.00 86.56 163 SER A N 1
ATOM 1316 C CA . SER A 1 163 ? 10.414 -10.767 2.930 1.00 86.56 163 SER A CA 1
ATOM 1317 C C . SER A 1 163 ? 10.723 -9.481 3.698 1.00 86.56 163 SER A C 1
ATOM 1319 O O . SER A 1 163 ? 10.208 -9.291 4.802 1.00 86.56 163 SER A O 1
ATOM 1321 N N . THR A 1 164 ? 11.505 -8.579 3.107 1.00 85.56 164 THR A N 1
ATOM 1322 C CA . THR A 1 164 ? 12.069 -7.391 3.750 1.00 85.56 164 THR A CA 1
ATOM 1323 C C . THR A 1 164 ? 11.939 -6.169 2.851 1.00 85.56 164 THR A C 1
ATOM 1325 O O . THR A 1 164 ? 11.710 -6.281 1.645 1.00 85.56 164 THR A O 1
ATOM 1328 N N . ILE A 1 165 ? 11.993 -4.991 3.477 1.00 88.62 165 ILE A N 1
ATOM 1329 C CA . ILE A 1 165 ? 11.886 -3.702 2.793 1.00 88.62 165 ILE A CA 1
ATOM 1330 C C . ILE A 1 165 ? 13.267 -3.078 2.678 1.00 88.62 165 ILE A C 1
ATOM 1332 O O . ILE A 1 165 ? 14.014 -3.010 3.656 1.00 88.62 165 ILE A O 1
ATOM 1336 N N . HIS A 1 166 ? 13.539 -2.562 1.490 1.00 84.69 166 HIS A N 1
ATOM 1337 C CA . HIS A 1 166 ? 14.794 -1.956 1.098 1.00 84.69 166 HIS A CA 1
ATOM 1338 C C . HIS A 1 166 ? 14.565 -0.573 0.502 1.00 84.69 166 HIS A C 1
ATOM 1340 O O . HIS A 1 166 ? 13.527 -0.315 -0.117 1.00 84.69 166 HIS A O 1
ATOM 1346 N N . ASP A 1 167 ? 15.554 0.295 0.652 1.00 80.94 167 ASP A N 1
ATOM 1347 C CA . ASP A 1 167 ? 15.615 1.536 -0.102 1.00 80.94 167 ASP A CA 1
ATOM 1348 C C . ASP A 1 167 ? 16.195 1.242 -1.488 1.00 80.94 167 ASP A C 1
ATOM 1350 O O . ASP A 1 167 ? 17.208 0.560 -1.651 1.00 80.94 167 ASP A O 1
ATOM 1354 N N . GLY A 1 168 ? 15.515 1.740 -2.514 1.00 66.25 168 GLY A N 1
ATOM 1355 C CA . GLY A 1 168 ? 16.004 1.704 -3.879 1.00 66.25 168 GLY A CA 1
ATOM 1356 C C . GLY A 1 168 ? 17.187 2.656 -4.067 1.00 66.25 168 GLY A C 1
ATOM 1357 O O . GLY A 1 168 ? 17.277 3.677 -3.380 1.00 66.25 168 GLY A O 1
ATOM 1358 N N . PRO A 1 169 ? 18.075 2.378 -5.035 1.00 59.25 169 PRO A N 1
ATOM 1359 C CA . PRO A 1 169 ? 19.162 3.279 -5.375 1.00 59.25 169 PRO A CA 1
ATOM 1360 C C . PRO A 1 169 ? 18.618 4.679 -5.697 1.00 59.25 169 PRO A C 1
ATOM 1362 O O . PRO A 1 169 ? 17.650 4.843 -6.440 1.00 59.25 169 PRO A O 1
ATOM 1365 N N . ASN A 1 170 ? 19.282 5.711 -5.167 1.00 53.00 170 ASN A N 1
ATOM 1366 C CA . ASN A 1 170 ? 18.915 7.129 -5.325 1.00 53.00 170 ASN A CA 1
ATOM 1367 C C . ASN A 1 170 ? 18.944 7.647 -6.779 1.00 53.00 170 ASN A C 1
ATOM 1369 O O . ASN A 1 170 ? 18.635 8.812 -7.030 1.00 53.00 170 ASN A O 1
ATOM 1373 N N . LYS A 1 171 ? 19.338 6.813 -7.745 1.00 46.44 171 LYS A N 1
ATOM 1374 C CA . LYS A 1 171 ? 19.374 7.153 -9.165 1.00 46.44 171 LYS A CA 1
ATOM 1375 C C . LYS A 1 171 ? 18.196 6.474 -9.851 1.00 46.44 171 LYS A C 1
ATOM 1377 O O . LYS A 1 171 ? 18.163 5.253 -9.946 1.00 46.44 171 LYS A O 1
ATOM 1382 N N . CYS A 1 172 ? 17.271 7.271 -10.382 1.00 37.41 172 CYS A N 1
ATOM 1383 C CA . CYS A 1 172 ? 16.193 6.845 -11.282 1.00 37.41 172 CYS A CA 1
ATOM 1384 C C . CYS A 1 172 ? 16.710 6.312 -12.641 1.00 37.41 172 CYS A C 1
ATOM 1386 O O . CYS A 1 172 ? 16.107 6.579 -13.672 1.00 37.41 172 CYS A O 1
ATOM 1388 N N . CYS A 1 173 ? 17.830 5.591 -12.666 1.00 33.72 173 CYS A N 1
ATOM 1389 C CA . CYS A 1 173 ? 18.370 4.931 -13.848 1.00 33.72 173 CYS A CA 1
ATOM 1390 C C . CYS A 1 173 ? 18.111 3.431 -13.713 1.00 33.72 173 CYS A C 1
ATOM 1392 O O . CYS A 1 173 ? 19.030 2.647 -13.487 1.00 33.72 173 CYS A O 1
ATOM 1394 N N . TRP A 1 174 ? 16.843 3.045 -13.808 1.00 37.47 174 TRP A N 1
ATOM 1395 C CA . TRP A 1 174 ? 16.499 1.673 -14.146 1.00 37.47 174 TRP A CA 1
ATOM 1396 C C . TRP A 1 174 ? 16.399 1.632 -15.666 1.00 37.47 174 TRP A C 1
ATOM 1398 O O . TRP A 1 174 ? 15.362 1.973 -16.217 1.00 37.47 174 TRP A O 1
ATOM 1408 N N . ASN A 1 175 ? 17.504 1.297 -16.334 1.00 27.36 175 ASN A N 1
ATOM 1409 C CA . ASN A 1 175 ? 17.451 0.906 -17.740 1.00 27.36 175 ASN A CA 1
ATOM 1410 C C . ASN A 1 175 ? 16.753 -0.456 -17.777 1.00 27.36 175 ASN A C 1
ATOM 1412 O O . ASN A 1 175 ? 17.326 -1.447 -17.313 1.00 27.36 175 ASN A O 1
ATOM 1416 N N . ALA A 1 176 ? 15.511 -0.491 -18.249 1.00 27.47 176 ALA A N 1
ATOM 1417 C CA . ALA A 1 176 ? 14.861 -1.734 -18.619 1.00 27.47 176 ALA A CA 1
ATOM 1418 C C . ALA A 1 176 ? 15.383 -2.105 -20.015 1.00 27.47 176 ALA A C 1
ATOM 1420 O O . ALA A 1 176 ? 15.178 -1.364 -20.970 1.00 27.47 176 ALA A O 1
ATOM 1421 N N . TYR A 1 177 ? 16.146 -3.194 -20.100 1.00 29.80 177 TYR A N 1
ATOM 1422 C CA . TYR A 1 177 ? 16.482 -3.825 -21.379 1.00 29.80 177 TYR A CA 1
ATOM 1423 C C . TYR A 1 177 ? 15.303 -4.652 -21.888 1.00 29.80 177 TYR A C 1
ATOM 1425 O O . TYR A 1 177 ? 14.593 -5.230 -21.028 1.00 29.80 177 TYR A O 1
#